Protein AF-A0A0B7FU05-F1 (afdb_monomer_lite)

Secondary structure (DSSP, 8-state):
------SS--SS-------HHHHHHHHH--TTTSPPEEE-SSS-EEE--STTTTSSTHHHHHHHHHHHSTT-EE--EEEE----GGGS-GGGHHHHHHHS-HHHHHHHHHHHHHHHHHHHHHHHHTTTSTTSEEEE---SSGGG--TT-GGGHHHHHHHHHHHHTSHHHHHHHHHHHHHHHH----EEGGGTT---------------GGGTTSSTTT--------------------PPP----

Structure (mmCIF, N/CA/C/O backbone):
data_AF-A0A0B7FU05-F1
#
_entry.id   AF-A0A0B7FU05-F1
#
loop_
_atom_site.group_PDB
_atom_site.id
_atom_site.type_symbol
_atom_site.label_atom_id
_atom_site.label_alt_id
_atom_site.label_comp_id
_atom_site.label_asym_id
_atom_site.label_entity_id
_atom_site.label_seq_id
_atom_site.pdbx_PDB_ins_code
_atom_site.Cartn_x
_atom_site.Cartn_y
_atom_site.Cartn_z
_atom_site.occupancy
_atom_site.B_iso_or_equiv
_atom_site.auth_seq_id
_atom_site.auth_comp_id
_atom_site.auth_asym_id
_atom_site.auth_atom_id
_atom_site.pdbx_PDB_model_num
ATOM 1 N N . MET A 1 1 ? -7.354 -2.259 -18.008 1.00 71.00 1 MET A N 1
ATOM 2 C CA . MET A 1 1 ? -8.318 -2.538 -16.917 1.00 71.00 1 MET A CA 1
ATOM 3 C C . MET A 1 1 ? -7.548 -3.200 -15.784 1.00 71.00 1 MET A C 1
ATOM 5 O O . MET A 1 1 ? -6.809 -4.125 -16.097 1.00 71.00 1 MET A O 1
ATOM 9 N N . PRO A 1 2 ? -7.648 -2.733 -14.526 1.00 84.12 2 PRO A N 1
ATOM 10 C CA . PRO A 1 2 ? -6.924 -3.345 -13.411 1.00 84.12 2 PRO A CA 1
ATOM 11 C C . PRO A 1 2 ? -7.474 -4.744 -13.094 1.00 84.12 2 PRO A C 1
ATOM 13 O O . PRO A 1 2 ? -8.690 -4.937 -13.063 1.00 84.12 2 PRO A O 1
ATOM 16 N N . ILE A 1 3 ? -6.576 -5.699 -12.844 1.00 87.25 3 ILE A N 1
ATOM 17 C CA . ILE A 1 3 ? -6.888 -7.069 -12.414 1.00 87.25 3 ILE A CA 1
ATOM 18 C C . ILE A 1 3 ? -6.318 -7.261 -11.010 1.00 87.25 3 ILE A C 1
ATOM 20 O O . ILE A 1 3 ? -5.152 -6.964 -10.771 1.00 87.25 3 ILE A O 1
ATOM 24 N N . ALA A 1 4 ? -7.144 -7.745 -10.084 1.00 88.06 4 ALA A N 1
ATOM 25 C CA . ALA A 1 4 ? -6.708 -8.086 -8.736 1.00 88.06 4 ALA A CA 1
ATOM 26 C C . ALA A 1 4 ? -6.528 -9.602 -8.629 1.00 88.06 4 ALA A C 1
ATOM 28 O O . ALA A 1 4 ? -7.490 -10.354 -8.792 1.00 88.06 4 ALA A O 1
ATOM 29 N N . PHE A 1 5 ? -5.309 -10.033 -8.328 1.00 90.50 5 PHE A N 1
ATOM 30 C CA . PHE A 1 5 ? -5.012 -11.424 -8.009 1.00 90.50 5 PHE A CA 1
ATOM 31 C C . PHE A 1 5 ? -5.497 -11.736 -6.592 1.00 90.50 5 PHE A C 1
ATOM 33 O O . PHE A 1 5 ? -5.262 -10.961 -5.662 1.00 90.50 5 PHE A O 1
ATOM 40 N N . ARG A 1 6 ? -6.210 -12.852 -6.423 1.00 89.56 6 ARG A N 1
ATOM 41 C CA . ARG A 1 6 ? -6.853 -13.228 -5.158 1.00 89.56 6 ARG A CA 1
ATOM 42 C C . ARG A 1 6 ? -6.506 -14.659 -4.785 1.00 89.56 6 ARG A C 1
ATOM 44 O O . ARG A 1 6 ? -6.404 -15.526 -5.644 1.00 89.56 6 ARG A O 1
ATOM 51 N N . SER A 1 7 ? -6.387 -14.903 -3.485 1.00 89.44 7 SER A N 1
ATOM 52 C CA . SER A 1 7 ? -6.255 -16.245 -2.905 1.00 89.44 7 SER A CA 1
ATOM 53 C C . SER A 1 7 ? -7.600 -16.862 -2.501 1.00 89.44 7 SER A C 1
ATOM 55 O O . SER A 1 7 ? -7.634 -17.952 -1.937 1.00 89.44 7 SER A O 1
ATOM 57 N N . TYR A 1 8 ? -8.708 -16.167 -2.766 1.00 88.06 8 TYR A N 1
ATOM 58 C CA . TYR A 1 8 ? -10.070 -16.581 -2.441 1.00 88.06 8 TYR A CA 1
ATOM 59 C C . TYR A 1 8 ? -10.983 -16.436 -3.669 1.00 88.06 8 TYR A C 1
ATOM 61 O O . TYR A 1 8 ? -10.701 -15.594 -4.528 1.00 88.06 8 TYR A O 1
ATOM 69 N N . PRO A 1 9 ? -12.080 -17.216 -3.755 1.00 82.75 9 PRO A N 1
ATOM 70 C CA . PRO A 1 9 ? -13.046 -17.096 -4.845 1.00 82.75 9 PRO A CA 1
ATOM 71 C C . PRO A 1 9 ? -13.686 -15.708 -4.870 1.00 82.75 9 PRO A C 1
ATOM 73 O O . PRO A 1 9 ? -14.085 -15.192 -3.824 1.00 82.75 9 PRO A O 1
ATOM 76 N N . ALA A 1 10 ? -13.834 -15.119 -6.054 1.00 74.19 10 ALA A N 1
ATOM 77 C CA . ALA A 1 10 ? -14.477 -13.819 -6.204 1.00 74.19 10 ALA A CA 1
ATOM 78 C C . ALA A 1 10 ? -15.470 -13.834 -7.363 1.00 74.19 10 ALA A C 1
ATOM 80 O O . ALA A 1 10 ? -15.171 -14.320 -8.443 1.00 74.19 10 ALA A O 1
ATOM 81 N N . GLY A 1 11 ? -16.637 -13.211 -7.180 1.00 69.69 11 GLY A N 1
ATOM 82 C CA . GLY A 1 11 ? -17.643 -13.068 -8.244 1.00 69.69 11 GLY A CA 1
ATOM 83 C C . GLY A 1 11 ? -17.266 -12.077 -9.357 1.00 69.69 11 GLY A C 1
ATOM 84 O O . GLY A 1 11 ? -18.139 -11.628 -10.093 1.00 69.69 11 GLY A O 1
ATOM 85 N N . ALA A 1 12 ? -15.998 -11.668 -9.439 1.00 72.62 12 ALA A N 1
ATOM 86 C CA . ALA A 1 12 ? -15.469 -10.725 -10.421 1.00 72.62 12 ALA A CA 1
ATOM 87 C C . ALA A 1 12 ? -14.565 -11.455 -11.427 1.00 72.62 12 ALA A C 1
ATOM 89 O O . ALA A 1 12 ? -14.381 -12.664 -11.345 1.00 72.62 12 ALA A O 1
ATOM 90 N N . LEU A 1 13 ? -13.971 -10.721 -12.373 1.00 76.81 13 LEU A N 1
ATOM 91 C CA . LEU A 1 13 ? -12.950 -11.278 -13.259 1.00 76.81 13 LEU A CA 1
ATOM 92 C C . LEU A 1 13 ? -11.761 -11.787 -12.418 1.00 76.81 13 LEU A C 1
ATOM 94 O O . LEU A 1 13 ? -10.993 -10.979 -11.893 1.00 76.81 13 LEU A O 1
ATOM 98 N N . GLU A 1 14 ? -11.650 -13.111 -12.265 1.00 77.25 14 GLU A N 1
ATOM 99 C CA . GLU A 1 14 ? -10.658 -13.763 -11.391 1.00 77.25 14 GLU A CA 1
ATOM 100 C C . GLU A 1 14 ? -9.216 -13.619 -11.905 1.00 77.25 14 GLU A C 1
ATOM 102 O O . GLU A 1 14 ? -8.274 -13.681 -11.118 1.00 77.25 14 GLU A O 1
ATOM 107 N N . GLY A 1 15 ? -9.036 -13.358 -13.204 1.00 81.69 15 GLY A N 1
ATOM 108 C CA . GLY A 1 15 ? -7.721 -13.364 -13.844 1.00 81.69 15 GLY A CA 1
ATOM 109 C C . GLY A 1 15 ? -7.186 -14.789 -14.058 1.00 81.69 15 GLY A C 1
ATOM 110 O O . GLY A 1 15 ? -7.919 -15.764 -13.879 1.00 81.69 15 GLY A O 1
ATOM 111 N N . PRO A 1 16 ? -5.925 -14.938 -14.494 1.00 88.19 16 PRO A N 1
ATOM 112 C CA . PRO A 1 16 ? -5.325 -16.248 -14.698 1.00 88.19 16 PRO A CA 1
ATOM 113 C C . PRO A 1 16 ? -4.987 -16.921 -13.364 1.00 88.19 16 PRO A C 1
ATOM 115 O O . PRO A 1 16 ? -4.506 -16.280 -12.426 1.00 88.19 16 PRO A O 1
ATOM 118 N N . LYS A 1 17 ? -5.155 -18.247 -13.310 1.00 87.81 17 LYS A N 1
ATOM 119 C CA . LYS A 1 17 ? -4.551 -19.061 -12.249 1.00 87.81 17 LYS A CA 1
ATOM 120 C C . LYS A 1 17 ? -3.042 -19.071 -12.459 1.00 87.81 17 LYS A C 1
ATOM 122 O O . LYS A 1 17 ? -2.582 -19.517 -13.503 1.00 87.81 17 LYS A O 1
ATOM 127 N N . CYS A 1 18 ? -2.302 -18.587 -11.474 1.00 91.06 18 CYS A N 1
ATOM 128 C CA . CYS A 1 18 ? -0.859 -18.416 -11.561 1.00 91.06 18 CYS A CA 1
ATOM 129 C C . CYS A 1 18 ? -0.187 -18.678 -10.213 1.00 91.06 18 CYS A C 1
ATOM 131 O O . CYS A 1 18 ? -0.831 -18.704 -9.159 1.00 91.06 18 CYS A O 1
ATOM 133 N N . ALA A 1 19 ? 1.120 -18.895 -10.253 1.00 94.00 19 ALA A N 1
ATOM 134 C CA . ALA A 1 19 ? 1.963 -18.972 -9.080 1.00 94.00 19 ALA A CA 1
ATOM 135 C C . ALA A 1 19 ? 2.148 -17.585 -8.443 1.00 94.00 19 ALA A C 1
ATOM 137 O O . ALA A 1 19 ? 2.065 -16.541 -9.093 1.00 94.00 19 ALA A O 1
ATOM 138 N N . ILE A 1 20 ? 2.479 -17.575 -7.150 1.00 94.56 20 ILE A N 1
ATOM 139 C CA . ILE A 1 20 ? 2.702 -16.335 -6.390 1.00 94.56 20 ILE A CA 1
ATOM 140 C C . ILE A 1 20 ? 3.781 -15.468 -7.053 1.00 94.56 20 ILE A C 1
ATOM 142 O O . ILE A 1 20 ? 3.611 -14.258 -7.172 1.00 94.56 20 ILE A O 1
ATOM 146 N N . TRP A 1 21 ? 4.872 -16.072 -7.530 1.00 95.56 21 TRP A N 1
ATOM 147 C CA . TRP A 1 21 ? 5.965 -15.329 -8.159 1.00 95.56 21 TRP A CA 1
ATOM 148 C C . TRP A 1 21 ? 5.544 -14.661 -9.480 1.00 95.56 21 TRP A C 1
ATOM 150 O O . TRP A 1 21 ? 5.975 -13.544 -9.747 1.00 95.56 21 TRP A O 1
ATOM 160 N N . GLU A 1 22 ? 4.645 -15.277 -10.256 1.00 94.69 22 GLU A N 1
ATOM 161 C CA . GLU A 1 22 ? 4.109 -14.694 -11.494 1.00 94.69 22 GLU A CA 1
ATOM 162 C C . GLU A 1 22 ? 3.267 -13.450 -11.192 1.00 94.69 22 GLU A C 1
ATOM 164 O O . GLU A 1 22 ? 3.409 -12.423 -11.853 1.00 94.69 22 GLU A O 1
ATOM 169 N N . THR A 1 23 ? 2.447 -13.505 -10.136 1.00 92.31 23 THR A N 1
ATOM 170 C CA . THR A 1 23 ? 1.674 -12.348 -9.652 1.00 92.31 23 THR A CA 1
ATOM 171 C C . THR A 1 23 ? 2.590 -11.196 -9.224 1.00 92.31 23 THR A C 1
ATOM 173 O O . THR A 1 23 ? 2.317 -10.029 -9.526 1.00 92.31 23 THR A O 1
ATOM 176 N N . LEU A 1 24 ? 3.691 -11.505 -8.531 1.00 92.25 24 LEU A N 1
ATOM 177 C CA . LEU A 1 24 ? 4.677 -10.502 -8.121 1.00 92.25 24 LEU A CA 1
ATOM 178 C C . LEU A 1 24 ? 5.341 -9.854 -9.341 1.00 92.25 24 LEU A C 1
ATOM 180 O O . LEU A 1 24 ? 5.390 -8.628 -9.427 1.00 92.25 24 LEU A O 1
ATOM 184 N N . CYS A 1 25 ? 5.793 -10.654 -10.310 1.00 92.88 25 CYS A N 1
ATOM 185 C CA . CYS A 1 25 ? 6.386 -10.144 -11.544 1.00 92.88 25 CYS A CA 1
ATOM 186 C C . CYS A 1 25 ? 5.398 -9.291 -12.352 1.00 92.88 25 CYS A C 1
ATOM 188 O O . CYS A 1 25 ? 5.760 -8.195 -12.774 1.00 92.88 25 CYS A O 1
ATOM 190 N N . ALA A 1 26 ? 4.143 -9.732 -12.493 1.00 92.38 26 ALA A N 1
ATOM 191 C CA . ALA A 1 26 ? 3.078 -8.965 -13.138 1.00 92.38 26 ALA A CA 1
ATOM 192 C C . ALA A 1 26 ? 2.837 -7.606 -12.467 1.00 92.38 26 ALA A C 1
ATOM 194 O O . ALA A 1 26 ? 2.708 -6.593 -13.149 1.00 92.38 26 ALA A O 1
ATOM 195 N N . THR A 1 27 ? 2.843 -7.562 -11.133 1.00 89.69 27 THR A N 1
ATOM 196 C CA . THR A 1 27 ? 2.634 -6.323 -10.366 1.00 89.69 27 THR A CA 1
ATOM 197 C C . THR A 1 27 ? 3.803 -5.341 -10.517 1.00 89.69 27 THR A C 1
ATOM 199 O O . THR A 1 27 ? 3.594 -4.127 -10.528 1.00 89.69 27 THR A O 1
ATOM 202 N N . MET A 1 28 ? 5.031 -5.851 -10.659 1.00 88.25 28 MET A N 1
ATOM 203 C CA . MET A 1 28 ? 6.252 -5.046 -10.789 1.00 88.25 28 MET A CA 1
ATOM 204 C C . MET A 1 28 ? 6.566 -4.608 -12.226 1.00 88.25 28 MET A C 1
ATOM 206 O O . MET A 1 28 ? 7.483 -3.810 -12.405 1.00 88.25 28 MET A O 1
ATOM 210 N N . ALA A 1 29 ? 5.840 -5.095 -13.239 1.00 90.50 29 ALA A N 1
ATOM 211 C CA . ALA A 1 29 ? 6.120 -4.904 -14.669 1.00 90.50 29 ALA A CA 1
ATOM 212 C C . ALA A 1 29 ? 5.844 -3.475 -15.192 1.00 90.50 29 ALA A C 1
ATOM 214 O O . ALA A 1 29 ? 5.156 -3.283 -16.197 1.00 90.50 29 ALA A O 1
ATOM 215 N N . HIS A 1 30 ? 6.340 -2.452 -14.494 1.00 86.69 30 HIS A N 1
ATOM 216 C CA . HIS A 1 30 ? 6.120 -1.056 -14.844 1.00 86.69 30 HIS A CA 1
ATOM 217 C C . HIS A 1 30 ? 6.816 -0.721 -16.176 1.00 86.69 30 HIS A C 1
ATOM 219 O O . HIS A 1 30 ? 8.031 -0.890 -16.250 1.00 86.69 30 HIS A O 1
ATOM 225 N N . PRO A 1 31 ? 6.132 -0.170 -17.199 1.00 85.88 31 PRO A N 1
ATOM 226 C CA . PRO A 1 31 ? 6.656 -0.008 -18.560 1.00 85.88 31 PRO A CA 1
ATOM 227 C C . PRO A 1 31 ? 7.963 0.781 -18.668 1.00 85.88 31 PRO A C 1
ATOM 229 O O . PRO A 1 31 ? 8.766 0.545 -19.565 1.00 85.88 31 PRO A O 1
ATOM 232 N N . ALA A 1 32 ? 8.179 1.734 -17.759 1.00 83.19 32 ALA A N 1
ATOM 233 C CA . ALA A 1 32 ? 9.424 2.501 -17.705 1.00 83.19 32 ALA A CA 1
ATOM 234 C C . ALA A 1 32 ? 10.610 1.728 -17.094 1.00 83.19 32 ALA A C 1
ATOM 236 O O . ALA A 1 32 ? 11.743 2.159 -17.265 1.00 83.19 32 ALA A O 1
ATOM 237 N N . LEU A 1 33 ? 10.359 0.636 -16.363 1.00 82.00 33 LEU A N 1
ATOM 238 C CA . LEU A 1 33 ? 11.355 -0.126 -15.597 1.00 82.00 33 LEU A CA 1
ATOM 239 C C . LEU A 1 33 ? 11.573 -1.536 -16.162 1.00 82.00 33 LEU A C 1
ATOM 241 O O . LEU A 1 33 ? 12.701 -2.015 -16.228 1.00 82.00 33 LEU A O 1
ATOM 245 N N . PHE A 1 34 ? 10.494 -2.200 -16.573 1.00 87.62 34 PHE A N 1
ATOM 246 C CA . PHE A 1 34 ? 10.471 -3.604 -16.958 1.00 87.62 34 PHE A CA 1
ATOM 247 C C . PHE A 1 34 ? 9.553 -3.823 -18.165 1.00 87.62 34 PHE A C 1
ATOM 249 O O . PHE A 1 34 ? 8.652 -3.035 -18.451 1.00 87.62 34 PHE A O 1
ATOM 256 N N . LYS A 1 35 ? 9.781 -4.929 -18.878 1.00 91.50 35 LYS A N 1
ATOM 257 C CA . LYS A 1 35 ? 8.882 -5.391 -19.943 1.00 91.50 35 LYS A CA 1
ATOM 258 C C . LYS A 1 35 ? 7.560 -5.884 -19.333 1.00 91.50 35 LYS A C 1
ATOM 260 O O . LYS A 1 35 ? 7.586 -6.341 -18.188 1.00 91.50 35 LYS A O 1
ATOM 265 N N . PRO A 1 36 ? 6.442 -5.856 -20.084 1.00 93.06 36 PRO A N 1
ATOM 266 C CA . PRO A 1 36 ? 5.214 -6.518 -19.663 1.00 93.06 36 PRO A CA 1
ATOM 267 C C . PRO A 1 36 ? 5.478 -7.975 -19.277 1.00 93.06 36 PRO A C 1
ATOM 269 O O . PRO A 1 36 ? 6.284 -8.651 -19.923 1.00 93.06 36 PRO A O 1
ATOM 272 N N . PHE A 1 37 ? 4.809 -8.445 -18.229 1.00 94.25 37 PHE A N 1
ATOM 273 C CA . PHE A 1 37 ? 4.914 -9.827 -17.784 1.00 94.25 37 PHE A CA 1
ATOM 274 C C . PHE A 1 37 ? 3.746 -10.635 -18.332 1.00 94.25 37 PHE A C 1
ATOM 276 O O . PHE A 1 37 ? 2.586 -10.229 -18.226 1.00 94.25 37 PHE A O 1
ATOM 283 N N . GLU A 1 38 ? 4.054 -11.785 -18.912 1.00 95.06 38 GLU A N 1
ATOM 284 C CA . GLU A 1 38 ? 3.061 -12.658 -19.514 1.00 95.06 38 GLU A CA 1
ATOM 285 C C . GLU A 1 38 ? 2.784 -13.849 -18.600 1.00 95.06 38 GLU A C 1
ATOM 287 O O . GLU A 1 38 ? 3.709 -14.461 -18.074 1.00 95.06 38 GLU A O 1
ATOM 292 N N . ILE A 1 39 ? 1.505 -14.170 -18.428 1.00 93.75 39 ILE A N 1
ATOM 293 C CA . ILE A 1 39 ? 1.058 -15.377 -17.734 1.00 93.75 39 ILE A CA 1
ATOM 294 C C . ILE A 1 39 ? 0.354 -16.253 -18.762 1.00 93.75 39 ILE A C 1
ATOM 296 O O . ILE A 1 39 ? -0.619 -15.829 -19.403 1.00 93.75 39 ILE A O 1
ATOM 300 N N . ASP A 1 40 ? 0.864 -17.469 -18.927 1.00 87.56 40 ASP A N 1
ATOM 301 C CA . ASP A 1 40 ? 0.340 -18.422 -19.894 1.00 87.56 40 ASP A CA 1
ATOM 302 C C . ASP A 1 40 ? -1.027 -18.971 -19.463 1.00 87.56 40 ASP A C 1
ATOM 304 O O . ASP A 1 40 ? -1.320 -19.180 -18.286 1.00 87.56 40 ASP A O 1
ATOM 308 N N . GLY A 1 41 ? -1.893 -19.204 -20.448 1.00 81.50 41 GLY A N 1
ATOM 309 C CA . GLY A 1 41 ? -3.236 -19.737 -20.247 1.00 81.50 41 GLY A CA 1
ATOM 310 C C . GLY A 1 41 ? -4.110 -19.561 -21.491 1.00 81.50 41 GLY A C 1
ATOM 311 O O . GLY A 1 41 ? -3.695 -18.908 -22.448 1.00 81.50 41 GLY A O 1
ATOM 312 N N . PRO A 1 42 ? -5.315 -20.151 -21.524 1.00 80.31 42 PRO A N 1
ATOM 313 C CA . PRO A 1 42 ? -6.340 -19.815 -22.505 1.00 80.31 42 PRO A CA 1
ATOM 314 C C . PRO A 1 42 ? -7.352 -18.811 -21.903 1.00 80.31 42 PRO A C 1
ATOM 316 O O . PRO A 1 42 ? -8.208 -19.228 -21.122 1.00 80.31 42 PRO A O 1
ATOM 319 N N . PRO A 1 43 ? -7.321 -17.503 -22.245 1.00 85.94 43 PRO A N 1
ATOM 320 C CA . PRO A 1 43 ? -6.373 -16.798 -23.117 1.00 85.94 43 PRO A CA 1
ATOM 321 C C . PRO A 1 43 ? -5.051 -16.466 -22.412 1.00 85.94 43 PRO A C 1
ATOM 323 O O . PRO A 1 43 ? -4.973 -16.514 -21.185 1.00 85.94 43 PRO A O 1
ATOM 326 N N . LYS A 1 44 ? -4.023 -16.110 -23.194 1.00 90.06 44 LYS A N 1
ATOM 327 C CA . LYS A 1 44 ? -2.744 -15.621 -22.667 1.00 90.06 44 LYS A CA 1
ATOM 328 C C . LYS A 1 44 ? -2.944 -14.222 -22.094 1.00 90.06 44 LYS A C 1
ATOM 330 O O . LYS A 1 44 ? -3.598 -13.389 -22.724 1.00 90.06 44 LYS A O 1
ATOM 335 N N . TRP A 1 45 ? -2.375 -13.959 -20.923 1.00 92.19 45 TRP A N 1
ATOM 336 C CA . TRP A 1 45 ? -2.503 -12.670 -20.249 1.00 92.19 45 TRP A CA 1
ATOM 337 C C . TRP A 1 45 ? -1.196 -11.896 -20.327 1.00 92.19 45 TRP A C 1
ATOM 339 O O . TRP A 1 45 ? -0.131 -12.456 -20.095 1.00 92.19 45 TRP A O 1
ATOM 349 N N . SER A 1 46 ? -1.286 -10.599 -20.616 1.00 92.81 46 SER A N 1
ATOM 350 C CA . SER A 1 46 ? -0.156 -9.671 -20.577 1.00 92.81 46 SER A CA 1
ATOM 351 C C . SER A 1 46 ? -0.456 -8.578 -19.564 1.00 92.81 46 SER A C 1
ATOM 353 O O . SER A 1 46 ? -1.451 -7.862 -19.696 1.00 92.81 46 SER A O 1
ATOM 355 N N . PHE A 1 47 ? 0.414 -8.439 -18.570 1.00 91.31 47 PHE A N 1
ATOM 356 C CA . PHE A 1 47 ? 0.297 -7.458 -17.502 1.00 91.31 47 PHE A CA 1
ATOM 357 C C . PHE A 1 47 ? 1.376 -6.395 -17.630 1.00 91.31 47 PHE A C 1
ATOM 359 O O . PHE A 1 47 ? 2.546 -6.691 -17.869 1.00 91.31 47 PHE A O 1
ATOM 366 N N . THR A 1 48 ? 0.971 -5.150 -17.428 1.00 87.88 48 THR A N 1
ATOM 367 C CA . THR A 1 48 ? 1.876 -4.087 -17.004 1.00 87.88 48 THR A CA 1
ATOM 368 C C . THR A 1 48 ? 1.648 -3.857 -15.513 1.00 87.88 48 THR A C 1
ATOM 370 O O . THR A 1 48 ? 0.613 -4.271 -14.975 1.00 87.88 48 THR A O 1
ATOM 373 N N . GLY A 1 49 ? 2.634 -3.272 -14.840 1.00 77.75 49 GLY A N 1
ATOM 374 C CA . GLY A 1 49 ? 2.594 -3.029 -13.404 1.00 77.75 49 GLY A CA 1
ATOM 375 C C . GLY A 1 49 ? 1.439 -2.119 -12.975 1.00 77.75 49 GLY A C 1
ATOM 376 O O . GLY A 1 49 ? 0.539 -1.761 -13.737 1.00 77.75 49 GLY A O 1
ATOM 377 N N . ALA A 1 50 ? 1.447 -1.712 -11.708 1.00 65.69 50 ALA A N 1
ATOM 378 C CA . ALA A 1 50 ?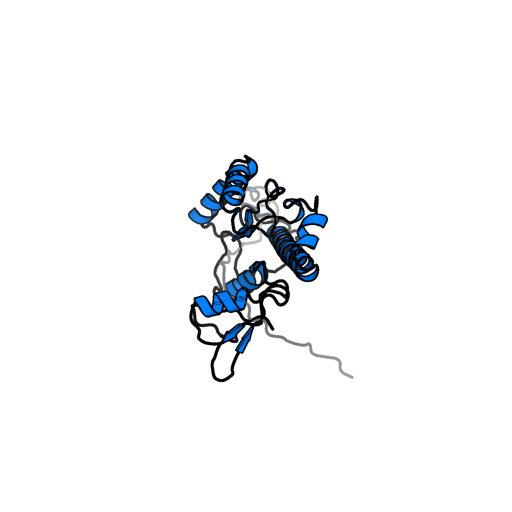 0.423 -0.855 -11.100 1.00 65.69 50 ALA A CA 1
ATOM 379 C C . ALA A 1 50 ? 0.432 0.619 -11.598 1.00 65.69 50 ALA A C 1
ATOM 381 O O . ALA A 1 50 ? 0.146 1.556 -10.847 1.00 65.69 50 ALA A O 1
ATOM 382 N N . ASP A 1 51 ? 0.719 0.826 -12.880 1.00 63.22 51 ASP A N 1
ATOM 383 C CA . ASP A 1 51 ? 1.049 2.078 -13.576 1.00 63.22 51 ASP A CA 1
ATOM 384 C C . ASP A 1 51 ? -0.139 3.049 -13.684 1.00 63.22 51 ASP A C 1
ATOM 386 O O . ASP A 1 51 ? 0.017 4.216 -14.032 1.00 63.22 51 ASP A O 1
ATOM 390 N N . LEU A 1 52 ? -1.344 2.584 -13.345 1.00 62.44 52 LEU A N 1
ATOM 391 C CA . LEU A 1 52 ? -2.596 3.343 -13.376 1.00 62.44 52 LEU A CA 1
ATOM 392 C C . LEU A 1 52 ? -3.062 3.722 -11.963 1.00 62.44 52 LEU A C 1
ATOM 394 O O . LEU A 1 52 ? -4.214 3.505 -11.593 1.00 62.44 52 LEU A O 1
ATOM 398 N N . GLY A 1 53 ? -2.147 4.242 -11.141 1.00 65.44 53 GLY A N 1
ATOM 399 C CA . GLY A 1 53 ? -2.475 4.727 -9.793 1.00 65.44 53 GLY A CA 1
ATOM 400 C C . GLY A 1 53 ? -2.801 3.624 -8.780 1.00 65.44 53 GLY A C 1
ATOM 401 O O . GLY A 1 53 ? -3.380 3.907 -7.736 1.00 65.44 53 GLY A O 1
ATOM 402 N N . CYS A 1 54 ? -2.416 2.376 -9.064 1.00 76.19 54 CYS A N 1
ATOM 403 C CA . CYS A 1 54 ? -2.678 1.225 -8.194 1.00 76.19 54 CYS A CA 1
ATOM 404 C C . CYS A 1 54 ? -1.540 0.948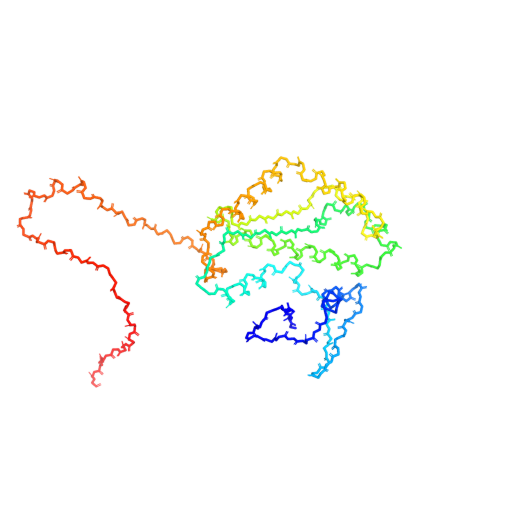 -7.191 1.00 76.19 54 CYS A C 1
ATOM 406 O O . CYS A 1 54 ? -1.645 0.021 -6.395 1.00 76.19 54 CYS A O 1
ATOM 408 N N . ASN A 1 55 ? -0.460 1.742 -7.214 1.00 84.56 55 ASN A N 1
ATOM 409 C CA . ASN A 1 55 ? 0.704 1.569 -6.330 1.00 84.56 55 ASN A CA 1
ATOM 410 C C . ASN A 1 55 ? 0.360 1.718 -4.840 1.00 84.56 55 ASN A C 1
ATOM 412 O O . ASN A 1 55 ? 0.979 1.080 -3.993 1.00 84.56 55 ASN A O 1
ATOM 416 N N . ASN A 1 56 ? -0.669 2.509 -4.523 1.00 90.12 56 ASN A N 1
ATOM 417 C CA . ASN A 1 56 ? -1.358 2.431 -3.244 1.00 90.12 56 ASN A CA 1
ATOM 418 C C . ASN A 1 56 ? -2.704 1.723 -3.452 1.00 90.12 56 ASN A C 1
ATOM 420 O O . ASN A 1 56 ? -3.632 2.319 -4.008 1.00 90.12 56 ASN A O 1
ATOM 424 N N . PRO A 1 57 ? -2.851 0.468 -3.002 1.00 91.25 57 PRO A N 1
ATOM 425 C CA . PRO A 1 57 ? -4.011 -0.339 -3.343 1.00 91.25 57 PRO A CA 1
ATOM 426 C C . PRO A 1 57 ? -5.254 0.016 -2.518 1.00 91.25 57 PRO A C 1
ATOM 428 O O . PRO A 1 57 ? -6.296 -0.598 -2.731 1.00 91.25 57 PRO A O 1
ATOM 431 N N . LEU A 1 58 ? -5.197 0.982 -1.587 1.00 93.25 58 LEU A N 1
ATOM 432 C CA . LEU A 1 58 ? -6.273 1.242 -0.621 1.00 93.25 58 LEU A CA 1
ATOM 433 C C . LEU A 1 58 ? -7.650 1.441 -1.264 1.00 93.25 58 LEU A C 1
ATOM 435 O O . LEU A 1 58 ? -8.626 0.888 -0.766 1.00 93.25 58 LEU A O 1
ATOM 439 N N . ARG A 1 59 ? -7.750 2.163 -2.389 1.00 91.06 59 ARG A N 1
ATOM 440 C CA . ARG A 1 59 ? -9.037 2.351 -3.085 1.00 91.06 59 ARG A CA 1
ATOM 441 C C . ARG A 1 59 ? -9.633 1.010 -3.534 1.00 91.06 59 ARG A C 1
ATOM 443 O O . ARG A 1 59 ? -10.830 0.767 -3.360 1.00 91.06 59 ARG A O 1
ATOM 450 N N . HIS A 1 60 ? -8.795 0.128 -4.075 1.00 89.81 60 HIS A N 1
ATOM 451 C CA . HIS A 1 60 ? -9.195 -1.206 -4.516 1.00 89.81 60 HIS A CA 1
ATOM 452 C C . HIS A 1 60 ? -9.483 -2.128 -3.331 1.00 89.81 60 HIS A C 1
ATOM 454 O O . HIS A 1 60 ? -10.515 -2.788 -3.329 1.00 89.81 60 HIS A O 1
ATOM 460 N N . VAL A 1 61 ? -8.637 -2.110 -2.298 1.00 92.50 61 VAL A N 1
ATOM 461 C CA . VAL A 1 61 ? -8.806 -2.910 -1.076 1.00 92.50 61 VAL A CA 1
ATOM 462 C C . VAL A 1 61 ? -10.106 -2.553 -0.364 1.00 92.50 61 VAL A C 1
ATOM 464 O O . VAL A 1 61 ? -10.882 -3.441 -0.044 1.00 92.50 61 VAL A O 1
ATOM 467 N N . LEU A 1 62 ? -10.397 -1.268 -0.162 1.00 93.00 62 LEU A N 1
ATOM 468 C CA . LEU A 1 62 ? -11.623 -0.820 0.503 1.00 93.00 62 LEU A CA 1
ATOM 469 C C . LEU A 1 62 ? -12.881 -1.164 -0.306 1.00 93.00 62 LEU A C 1
ATOM 471 O O . LEU A 1 62 ? -13.890 -1.588 0.260 1.00 93.00 62 LEU A O 1
ATOM 475 N N . THR A 1 63 ? -12.806 -1.043 -1.634 1.00 90.50 63 THR A N 1
ATOM 476 C CA . THR A 1 63 ? -13.881 -1.482 -2.536 1.00 90.50 63 THR A CA 1
ATOM 477 C C . THR A 1 63 ? -14.100 -2.993 -2.445 1.00 90.50 63 THR A C 1
ATOM 479 O O . THR A 1 63 ? -15.240 -3.453 -2.431 1.00 90.50 63 THR A O 1
ATOM 482 N N . GLU A 1 64 ? -13.021 -3.768 -2.377 1.00 90.62 64 GLU A N 1
ATOM 483 C CA . GLU A 1 64 ? -13.066 -5.224 -2.275 1.00 90.62 64 GLU A CA 1
ATOM 484 C C . GLU A 1 64 ? -13.611 -5.674 -0.915 1.00 90.62 64 GLU A C 1
ATOM 486 O O . GLU A 1 64 ? -14.508 -6.510 -0.865 1.00 90.62 64 GLU A O 1
ATOM 491 N N . VAL A 1 65 ? -13.163 -5.059 0.183 1.00 91.94 65 VAL A N 1
ATOM 492 C CA . VAL A 1 65 ? -13.653 -5.333 1.544 1.00 91.94 65 VAL A CA 1
ATOM 493 C C . VAL A 1 65 ? -15.163 -5.139 1.627 1.00 91.94 65 VAL A C 1
ATOM 495 O O . VAL A 1 65 ? -15.857 -5.988 2.181 1.00 91.94 65 VAL A O 1
ATOM 498 N N . LYS A 1 66 ? -15.693 -4.071 1.019 1.00 90.62 66 LYS A N 1
ATOM 499 C CA . LYS A 1 66 ? -17.139 -3.832 0.946 1.00 90.62 66 LYS A CA 1
ATOM 500 C C . LYS A 1 66 ? -17.892 -4.947 0.213 1.00 90.62 66 LYS A C 1
ATOM 502 O O . LYS A 1 66 ? -19.007 -5.278 0.604 1.00 90.62 66 LYS A O 1
ATOM 507 N N . LYS A 1 67 ? -17.297 -5.525 -0.835 1.00 88.56 67 LYS A N 1
ATOM 508 C CA . LYS A 1 67 ? -17.903 -6.612 -1.620 1.00 88.56 67 LYS A CA 1
ATOM 509 C C . LYS A 1 67 ? -17.832 -7.960 -0.906 1.00 88.56 67 LYS A C 1
ATOM 511 O O . LYS A 1 67 ? -18.816 -8.688 -0.899 1.00 88.56 67 LYS A O 1
ATOM 516 N N . VAL A 1 68 ? -16.676 -8.294 -0.336 1.00 90.50 68 VAL A N 1
ATOM 517 C CA . VAL A 1 68 ? -16.402 -9.613 0.258 1.00 90.50 68 VAL A CA 1
ATOM 518 C C . VAL A 1 68 ? -17.001 -9.734 1.660 1.00 90.50 68 VAL A C 1
ATOM 520 O O . VAL A 1 68 ? -17.478 -10.799 2.043 1.00 90.50 68 VAL A O 1
ATOM 523 N N . TYR A 1 69 ? -17.014 -8.643 2.428 1.00 90.06 69 TYR A N 1
ATOM 524 C CA . TYR A 1 69 ? -17.408 -8.634 3.834 1.00 90.06 69 TYR A CA 1
ATOM 525 C C . TYR A 1 69 ? -18.632 -7.741 4.078 1.00 90.06 69 TYR A C 1
ATOM 527 O O . TYR A 1 69 ? -18.579 -6.798 4.870 1.00 90.06 69 TYR A O 1
ATOM 535 N N . SER A 1 70 ? -19.756 -8.034 3.420 1.00 86.56 70 SER A N 1
ATOM 536 C CA . SER A 1 70 ? -21.045 -7.384 3.713 1.00 86.56 70 SER A CA 1
ATOM 537 C C . SER A 1 70 ? -21.471 -7.614 5.171 1.00 86.56 70 SER A C 1
ATOM 539 O O . SER A 1 70 ? -21.251 -8.706 5.702 1.00 86.56 70 SER A O 1
ATOM 541 N N . ASN A 1 71 ? -22.102 -6.624 5.814 1.00 89.56 71 ASN A N 1
ATOM 542 C CA . ASN A 1 71 ? -22.532 -6.670 7.223 1.00 89.56 71 ASN A CA 1
ATOM 543 C C . ASN A 1 71 ? -21.385 -6.833 8.243 1.00 89.56 71 ASN A C 1
ATOM 545 O O . ASN A 1 71 ? -21.587 -7.297 9.368 1.00 89.56 71 ASN A O 1
ATOM 549 N N . ARG A 1 72 ? -20.151 -6.495 7.858 1.00 94.44 72 ARG A N 1
ATOM 550 C CA . ARG A 1 72 ? -18.993 -6.446 8.763 1.00 94.44 72 ARG A CA 1
ATOM 551 C C . ARG A 1 72 ? -18.607 -4.998 9.027 1.00 94.44 72 ARG A C 1
ATOM 553 O O . ARG A 1 72 ? -19.211 -4.067 8.503 1.00 94.44 72 ARG A O 1
ATOM 560 N N . HIS A 1 73 ? -17.596 -4.814 9.864 1.00 94.50 73 HIS A N 1
ATOM 561 C CA . HIS A 1 73 ? -17.080 -3.501 10.216 1.00 94.50 73 HIS A CA 1
ATOM 562 C C . HIS A 1 73 ? -15.565 -3.496 10.052 1.00 94.50 73 HIS A C 1
ATOM 564 O O . HIS A 1 73 ? -14.907 -4.511 10.276 1.00 94.50 73 HIS A O 1
ATOM 570 N N . VAL A 1 74 ? -15.020 -2.349 9.665 1.00 95.19 74 VAL A N 1
ATOM 571 C CA . VAL A 1 74 ? -13.587 -2.078 9.678 1.00 95.19 74 VAL A CA 1
ATOM 572 C C . VAL A 1 74 ? -13.259 -1.398 10.997 1.00 95.19 74 VAL A C 1
ATOM 574 O O . VAL A 1 74 ? -13.787 -0.325 11.295 1.00 95.19 74 VAL A O 1
ATOM 577 N N . ALA A 1 75 ? -12.402 -2.045 11.783 1.00 95.62 75 ALA A N 1
ATOM 578 C CA . ALA A 1 75 ? -11.913 -1.511 13.050 1.00 95.62 75 ALA A CA 1
ATOM 579 C C . ALA A 1 75 ? -10.779 -0.502 12.848 1.00 95.62 75 ALA A C 1
ATOM 581 O O . ALA A 1 75 ? -10.727 0.535 13.508 1.00 95.62 75 ALA A O 1
ATOM 582 N N . THR A 1 76 ? -9.865 -0.798 11.923 1.00 96.50 76 THR A N 1
ATOM 583 C CA . THR A 1 76 ? -8.745 0.075 11.579 1.00 96.50 76 THR A CA 1
ATOM 584 C C . THR A 1 76 ? -8.151 -0.302 10.222 1.00 96.50 76 THR A C 1
ATOM 586 O O . THR A 1 76 ? -8.328 -1.422 9.738 1.00 96.50 76 THR A O 1
ATOM 589 N N . VAL A 1 77 ? -7.454 0.645 9.606 1.00 96.81 77 VAL A N 1
ATOM 590 C CA . VAL A 1 77 ? -6.740 0.540 8.339 1.00 96.81 77 VAL A CA 1
ATOM 591 C C . VAL A 1 77 ? -5.320 1.035 8.585 1.00 96.81 77 VAL A C 1
ATOM 593 O O . VAL A 1 77 ? -5.098 2.224 8.802 1.00 96.81 77 VAL A O 1
ATOM 596 N N . LEU A 1 78 ? -4.354 0.123 8.523 1.00 96.62 78 LEU A N 1
ATOM 597 C CA . LEU A 1 78 ? -2.934 0.453 8.562 1.00 96.62 78 LEU A CA 1
ATOM 598 C C . LEU A 1 78 ? -2.376 0.431 7.139 1.00 96.62 78 LEU A C 1
ATOM 600 O O . LEU A 1 78 ? -2.457 -0.579 6.444 1.00 96.62 78 LEU A O 1
ATOM 604 N N . SER A 1 79 ? -1.804 1.549 6.709 1.00 95.56 79 SER A N 1
ATOM 605 C CA . SER A 1 79 ? -1.163 1.692 5.409 1.00 95.56 79 SER A CA 1
ATOM 606 C C . SER A 1 79 ? 0.327 1.958 5.587 1.00 95.56 79 SER A C 1
ATOM 608 O O . SER A 1 79 ? 0.711 2.893 6.288 1.00 95.56 79 SER A O 1
ATOM 610 N N . LEU A 1 80 ? 1.162 1.159 4.923 1.00 93.25 80 LEU A N 1
ATOM 611 C CA . LEU A 1 80 ? 2.620 1.283 4.959 1.00 93.25 80 LEU A CA 1
ATOM 612 C C . LEU A 1 80 ? 3.132 1.866 3.643 1.00 93.25 80 LEU A C 1
ATOM 614 O O . LEU A 1 80 ? 2.697 1.473 2.558 1.00 93.25 80 LEU A O 1
ATOM 618 N N . GLY A 1 81 ? 3.991 2.873 3.733 1.00 89.00 81 GLY A N 1
ATOM 619 C CA . GLY A 1 81 ? 4.588 3.560 2.598 1.00 89.00 81 GLY A CA 1
ATOM 620 C C . GLY A 1 81 ? 6.049 3.201 2.403 1.00 89.00 81 GLY A C 1
ATOM 621 O O . GLY A 1 81 ? 6.731 2.778 3.331 1.00 89.00 81 GLY A O 1
ATOM 622 N N . THR A 1 82 ? 6.530 3.393 1.180 1.00 82.06 82 THR A N 1
ATOM 623 C CA . THR A 1 82 ? 7.918 3.120 0.781 1.00 82.06 82 THR A CA 1
ATOM 624 C C . THR A 1 82 ? 8.796 4.374 0.819 1.00 82.06 82 THR A C 1
ATOM 626 O O . THR A 1 82 ? 9.819 4.430 0.144 1.00 82.06 82 THR A O 1
ATOM 629 N N . GLY A 1 83 ? 8.389 5.393 1.577 1.00 77.06 83 GLY A N 1
ATOM 630 C CA . GLY A 1 83 ? 9.056 6.686 1.660 1.00 77.06 83 GLY A CA 1
ATOM 631 C C . GLY A 1 83 ? 8.458 7.742 0.728 1.00 77.06 83 GLY A C 1
ATOM 632 O O . GLY A 1 83 ? 7.742 7.431 -0.229 1.00 77.06 83 GLY A O 1
ATOM 633 N N . HIS A 1 84 ? 8.735 9.011 1.022 1.00 67.75 84 HIS A N 1
ATOM 634 C CA . HIS A 1 84 ? 8.278 10.149 0.231 1.00 67.75 84 HIS A CA 1
ATOM 635 C C . HIS A 1 84 ? 9.387 10.670 -0.705 1.00 67.75 84 HIS A C 1
ATOM 637 O O . HIS A 1 84 ? 10.572 10.647 -0.383 1.00 67.75 84 HIS A O 1
ATOM 643 N N . ILE A 1 85 ? 9.018 11.146 -1.901 1.00 57.09 85 ILE A N 1
ATOM 644 C CA . ILE A 1 85 ? 10.004 11.574 -2.914 1.00 57.09 85 ILE A CA 1
ATOM 645 C C . ILE A 1 85 ? 10.765 12.817 -2.468 1.00 57.09 85 ILE A C 1
ATOM 647 O O . ILE A 1 85 ? 11.945 12.903 -2.752 1.00 57.09 85 ILE A O 1
ATOM 651 N N . ASN A 1 86 ? 10.140 13.766 -1.762 1.00 51.84 86 ASN A N 1
ATOM 652 C CA . ASN A 1 86 ? 10.856 14.961 -1.278 1.00 51.84 86 ASN A CA 1
ATOM 653 C C . ASN A 1 86 ? 11.867 14.630 -0.172 1.00 51.84 86 ASN A C 1
ATOM 655 O O . ASN A 1 86 ? 12.746 15.432 0.141 1.00 51.84 86 ASN A O 1
ATOM 659 N N . THR A 1 87 ? 11.736 13.439 0.405 1.00 46.75 87 THR A N 1
ATOM 660 C CA . THR A 1 87 ? 12.672 12.864 1.353 1.00 46.75 87 THR A CA 1
ATOM 661 C C . THR A 1 87 ? 13.868 12.252 0.677 1.00 46.75 87 THR A C 1
ATOM 663 O O . THR A 1 87 ? 14.887 12.174 1.325 1.00 46.75 87 THR A O 1
ATOM 666 N N . ILE A 1 88 ? 13.766 11.827 -0.580 1.00 46.16 88 ILE A N 1
ATOM 667 C CA . ILE A 1 88 ? 14.906 11.474 -1.421 1.00 46.16 88 ILE A CA 1
ATOM 668 C C . ILE A 1 88 ? 15.322 12.791 -2.042 1.00 46.16 88 ILE A C 1
ATOM 670 O O . ILE A 1 88 ? 14.607 13.337 -2.879 1.00 46.16 88 ILE A O 1
ATOM 674 N N . GLN A 1 89 ? 16.415 13.391 -1.588 1.00 40.22 89 GLN A N 1
ATOM 675 C CA . GLN A 1 89 ? 16.736 14.716 -2.063 1.00 40.22 89 GLN A CA 1
ATOM 676 C C . GLN A 1 89 ? 16.888 14.667 -3.587 1.00 40.22 89 GLN A C 1
ATOM 678 O O . GLN A 1 89 ? 17.844 14.132 -4.140 1.00 40.22 89 GLN A O 1
ATOM 683 N 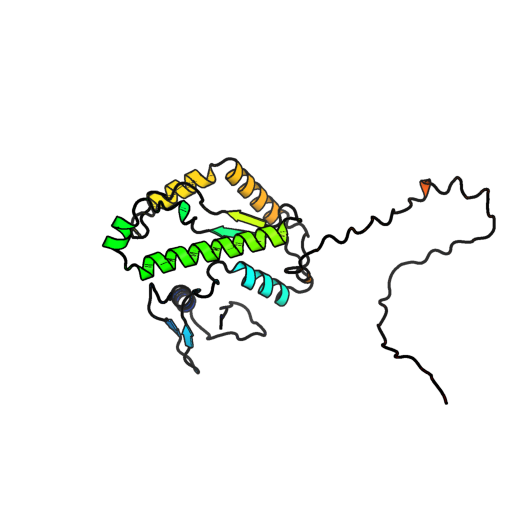N . VAL A 1 90 ? 15.987 15.385 -4.256 1.00 42.09 90 VAL A N 1
ATOM 684 C CA . VAL A 1 90 ? 16.125 15.931 -5.612 1.00 42.09 90 VAL A CA 1
ATOM 685 C C . VAL A 1 90 ? 17.333 16.895 -5.685 1.00 42.09 90 VAL A C 1
ATOM 687 O O . VAL A 1 90 ? 17.477 17.670 -6.621 1.00 42.09 90 VAL A O 1
ATOM 690 N N . VAL A 1 91 ? 18.253 16.855 -4.715 1.00 38.59 91 VAL A N 1
ATOM 691 C CA . VAL A 1 91 ? 19.480 17.656 -4.661 1.00 38.59 91 VAL A CA 1
ATOM 692 C C . VAL A 1 91 ? 20.533 17.119 -5.616 1.00 38.59 91 VAL A C 1
ATOM 694 O O . VAL A 1 91 ? 21.567 17.744 -5.792 1.00 38.59 91 VAL A O 1
ATOM 697 N N . ASN A 1 92 ? 20.245 16.055 -6.365 1.00 47.03 92 ASN A N 1
ATOM 698 C CA . ASN A 1 92 ? 20.997 15.807 -7.584 1.00 47.03 92 ASN A CA 1
ATOM 699 C C . ASN A 1 92 ? 20.221 14.917 -8.555 1.00 47.03 92 ASN A C 1
ATOM 701 O O . ASN A 1 92 ? 20.584 13.788 -8.884 1.00 47.03 92 ASN A O 1
ATOM 705 N N . THR A 1 93 ? 19.184 15.507 -9.147 1.00 50.25 93 THR A N 1
ATOM 706 C CA . THR A 1 93 ? 18.693 15.026 -10.447 1.00 50.25 93 THR A CA 1
ATOM 707 C C . THR A 1 93 ? 19.847 14.858 -11.454 1.00 50.25 93 THR A C 1
ATOM 709 O O . THR A 1 93 ? 19.745 14.024 -12.340 1.00 50.25 93 THR A O 1
ATOM 712 N N . TYR A 1 94 ? 20.954 15.592 -11.275 1.00 52.31 94 TYR A N 1
ATOM 713 C CA . TYR A 1 94 ? 22.178 15.494 -12.066 1.00 52.31 94 TYR A CA 1
ATOM 714 C C . TYR A 1 94 ? 22.850 14.108 -12.024 1.00 52.31 94 TYR A C 1
ATOM 716 O O . TYR A 1 94 ? 23.171 13.588 -13.088 1.00 52.31 94 TYR A O 1
ATOM 724 N N . TRP A 1 95 ? 23.023 13.472 -10.850 1.00 52.19 95 TRP A N 1
ATOM 725 C CA . TRP A 1 95 ? 23.606 12.116 -10.802 1.00 52.19 95 TRP A CA 1
ATOM 726 C C . TRP A 1 95 ? 22.606 11.031 -11.198 1.00 52.19 95 TRP A C 1
ATOM 728 O O . TRP A 1 95 ? 22.984 10.137 -11.948 1.00 52.19 95 TRP A O 1
ATOM 738 N N . LEU A 1 96 ? 21.325 11.158 -10.819 1.00 56.91 96 LEU A N 1
ATOM 739 C CA . LEU A 1 96 ? 20.263 10.252 -11.292 1.00 56.91 96 LEU A CA 1
ATOM 740 C C . LEU A 1 96 ? 20.208 10.213 -12.821 1.00 56.91 96 LEU A C 1
ATOM 742 O O . LEU A 1 96 ? 20.144 9.146 -13.415 1.00 56.91 96 LEU A O 1
ATOM 746 N N . GLN A 1 97 ? 20.253 11.379 -13.472 1.00 57.88 97 GLN A N 1
ATOM 747 C CA . GLN A 1 97 ? 20.237 11.490 -14.936 1.00 57.88 97 GL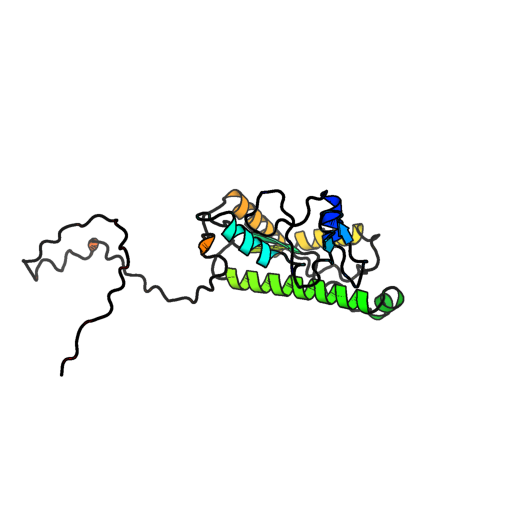N A CA 1
ATOM 748 C C . GLN A 1 97 ? 21.489 10.905 -15.601 1.00 57.88 97 GLN A C 1
ATOM 750 O O . GLN A 1 97 ? 21.457 10.620 -16.796 1.00 57.88 97 GLN A O 1
ATOM 755 N N . GLN A 1 98 ? 22.583 10.739 -14.852 1.00 62.78 98 GLN A N 1
ATOM 756 C CA . GLN A 1 98 ? 23.830 10.166 -15.349 1.00 62.78 98 GLN A CA 1
ATOM 757 C C . GLN A 1 98 ? 23.778 8.632 -15.430 1.00 62.78 98 GLN A C 1
ATOM 759 O O . GLN A 1 98 ? 24.447 8.056 -16.286 1.00 62.78 98 GLN A O 1
ATOM 764 N N . PHE A 1 99 ? 22.978 7.980 -14.576 1.00 64.69 99 PHE A N 1
ATOM 765 C CA . PHE A 1 99 ? 22.911 6.515 -14.471 1.00 64.69 99 PHE A CA 1
ATOM 766 C C . PHE A 1 99 ? 21.542 5.919 -14.823 1.00 64.69 99 PHE A C 1
ATOM 768 O O . PHE A 1 99 ? 21.473 4.757 -15.224 1.00 64.69 99 PHE A O 1
ATOM 775 N N . LEU A 1 100 ? 20.459 6.695 -14.725 1.00 70.81 100 LEU A N 1
ATOM 776 C CA . LEU A 1 100 ? 19.098 6.261 -15.028 1.00 70.81 100 LEU A CA 1
ATOM 777 C C . LEU A 1 100 ? 18.476 7.093 -16.160 1.00 70.81 100 LEU A C 1
ATOM 779 O O . LEU A 1 100 ? 18.569 8.324 -16.168 1.00 70.81 100 LEU A O 1
ATOM 783 N N . PRO A 1 101 ? 17.757 6.450 -17.101 1.00 80.56 101 PRO A N 1
ATOM 784 C CA . PRO A 1 101 ? 16.978 7.163 -18.104 1.00 80.56 101 PRO A CA 1
ATOM 785 C C . PRO A 1 101 ? 15.972 8.127 -17.464 1.00 80.56 101 PRO A C 1
ATOM 787 O O . PRO A 1 101 ? 15.300 7.792 -16.488 1.00 80.56 101 PRO A O 1
ATOM 790 N N . ALA A 1 102 ? 15.768 9.299 -18.070 1.00 78.31 102 ALA A N 1
ATOM 791 C CA . ALA A 1 102 ? 14.805 10.289 -17.576 1.00 78.31 102 ALA A CA 1
ATOM 792 C C . ALA A 1 102 ? 13.383 9.715 -17.382 1.00 78.31 102 ALA A C 1
ATOM 794 O O . ALA A 1 102 ? 12.685 10.092 -16.441 1.00 78.31 102 ALA A O 1
ATOM 795 N N . ALA A 1 103 ? 12.977 8.764 -18.232 1.00 78.75 103 ALA A N 1
ATOM 796 C CA . ALA A 1 103 ? 11.694 8.068 -18.130 1.00 78.75 103 ALA A CA 1
ATOM 797 C C . ALA A 1 103 ? 11.555 7.237 -16.839 1.00 78.75 103 ALA A C 1
ATOM 799 O O . ALA A 1 103 ? 10.480 7.212 -16.245 1.00 78.75 103 ALA A O 1
ATOM 800 N N . VAL A 1 104 ? 12.641 6.611 -16.375 1.00 77.62 104 VAL A N 1
ATOM 801 C CA . VAL A 1 104 ? 12.691 5.839 -15.121 1.00 77.62 104 VAL A CA 1
ATOM 802 C C . VAL A 1 104 ? 12.486 6.765 -13.925 1.00 77.62 104 VAL A C 1
ATOM 804 O O . VAL A 1 104 ? 11.626 6.522 -13.081 1.00 77.62 104 VAL A O 1
ATOM 807 N N . ILE A 1 105 ? 13.215 7.883 -13.899 1.00 75.12 105 ILE A N 1
ATOM 808 C CA . ILE A 1 105 ? 13.119 8.887 -12.831 1.00 75.12 105 ILE A CA 1
ATOM 809 C C . ILE A 1 105 ? 11.705 9.484 -12.786 1.00 75.12 105 ILE A C 1
ATOM 811 O O . ILE A 1 105 ? 11.110 9.616 -11.715 1.00 75.12 105 ILE A O 1
ATOM 815 N N . ALA A 1 106 ? 11.145 9.833 -13.948 1.00 79.12 106 ALA A N 1
ATOM 816 C CA . ALA A 1 106 ? 9.789 10.362 -14.053 1.00 79.12 106 ALA A CA 1
ATOM 817 C C . ALA A 1 106 ? 8.739 9.349 -13.572 1.00 79.12 106 ALA A C 1
ATOM 819 O O . ALA A 1 106 ? 7.825 9.723 -12.835 1.00 79.12 106 ALA A O 1
ATOM 820 N N . ALA A 1 107 ? 8.895 8.072 -13.927 1.00 80.25 107 ALA A N 1
ATOM 821 C CA . ALA A 1 107 ? 8.029 6.998 -13.459 1.00 80.25 107 ALA A CA 1
ATOM 822 C C . ALA A 1 107 ? 8.071 6.849 -11.936 1.00 80.25 107 ALA A C 1
ATOM 824 O O . ALA A 1 107 ? 7.026 6.874 -11.295 1.00 80.25 107 ALA A O 1
ATOM 825 N N . MET A 1 108 ? 9.262 6.785 -11.337 1.00 78.94 108 MET A N 1
ATOM 826 C CA . MET A 1 108 ? 9.423 6.688 -9.881 1.00 78.94 108 MET A CA 1
ATOM 827 C C . MET A 1 108 ? 8.770 7.871 -9.154 1.00 78.94 108 MET A C 1
ATOM 829 O O . MET A 1 108 ? 8.050 7.682 -8.171 1.00 78.94 108 MET A O 1
ATOM 833 N N . ARG A 1 109 ? 8.942 9.092 -9.683 1.00 76.81 109 ARG A N 1
ATOM 834 C CA . ARG A 1 109 ? 8.270 10.289 -9.156 1.00 76.81 109 ARG A CA 1
ATOM 835 C C . ARG A 1 109 ? 6.748 10.201 -9.275 1.00 76.81 109 ARG A C 1
ATOM 837 O O . ARG A 1 109 ? 6.033 10.544 -8.339 1.00 76.81 109 ARG A O 1
ATOM 844 N N . SER A 1 110 ? 6.242 9.737 -10.413 1.00 80.00 110 SER A N 1
ATOM 845 C CA . SER A 1 110 ? 4.803 9.577 -10.622 1.00 80.00 110 SER A CA 1
ATOM 846 C C . SER A 1 110 ? 4.208 8.529 -9.679 1.00 80.00 110 SER A C 1
ATOM 848 O O . SER A 1 110 ? 3.185 8.784 -9.047 1.00 80.00 110 SER A O 1
ATOM 850 N N . ILE A 1 111 ? 4.877 7.384 -9.516 1.00 81.56 111 ILE A N 1
ATOM 851 C CA . ILE A 1 111 ? 4.459 6.296 -8.627 1.00 81.56 111 ILE A CA 1
ATOM 852 C C . ILE A 1 111 ? 4.282 6.801 -7.197 1.00 81.56 111 ILE A C 1
ATOM 854 O O . ILE A 1 111 ? 3.210 6.619 -6.617 1.00 81.56 111 ILE A O 1
ATOM 858 N N . ALA A 1 112 ? 5.297 7.450 -6.622 1.00 80.31 112 ALA A N 1
ATOM 859 C CA . ALA A 1 112 ? 5.195 7.874 -5.231 1.00 80.31 112 ALA A CA 1
ATOM 860 C C . ALA A 1 112 ? 4.260 9.084 -5.040 1.00 80.31 112 ALA A C 1
ATOM 862 O O . ALA A 1 112 ? 3.552 9.127 -4.035 1.00 80.31 112 ALA A O 1
ATOM 863 N N . ALA A 1 113 ? 4.143 9.992 -6.019 1.00 79.25 113 ALA A N 1
ATOM 864 C CA . ALA A 1 113 ? 3.128 11.049 -5.982 1.00 79.25 113 ALA A CA 1
ATOM 865 C C . ALA A 1 113 ? 1.698 10.476 -5.988 1.00 79.25 113 ALA A C 1
ATOM 867 O O . ALA A 1 113 ? 0.870 10.866 -5.166 1.00 79.25 113 ALA A O 1
ATOM 868 N N . ASN A 1 114 ? 1.419 9.504 -6.862 1.00 82.25 114 ASN A N 1
ATOM 869 C CA . ASN A 1 114 ? 0.115 8.840 -6.934 1.00 82.25 114 ASN A CA 1
ATOM 870 C C . ASN A 1 114 ? -0.201 8.074 -5.639 1.00 82.25 114 ASN A C 1
ATOM 872 O O . ASN A 1 114 ? -1.318 8.153 -5.127 1.00 82.25 114 ASN A O 1
ATOM 876 N N . THR A 1 115 ? 0.789 7.370 -5.081 1.00 87.06 115 THR A N 1
ATOM 877 C CA . THR A 1 115 ? 0.654 6.641 -3.811 1.00 87.06 115 THR A CA 1
ATOM 878 C C . THR A 1 115 ? 0.267 7.564 -2.661 1.00 87.06 115 THR A C 1
ATOM 880 O O . THR A 1 115 ? -0.619 7.219 -1.871 1.00 87.06 115 THR A O 1
ATOM 883 N N . GLU A 1 116 ? 0.889 8.741 -2.584 1.00 86.62 116 GLU A N 1
ATOM 884 C CA . GLU A 1 116 ? 0.587 9.717 -1.542 1.00 86.62 116 GLU A CA 1
ATOM 885 C C . GLU A 1 116 ? -0.751 10.427 -1.776 1.00 86.62 116 GLU A C 1
ATOM 887 O O . GLU A 1 116 ? -1.504 10.640 -0.829 1.00 86.62 116 GLU A O 1
ATOM 892 N N . GLY A 1 117 ? -1.112 10.699 -3.034 1.00 88.81 117 GLY A N 1
ATOM 893 C CA . GLY A 1 117 ? -2.430 11.231 -3.385 1.00 88.81 117 GLY A CA 1
ATOM 894 C C . GLY A 1 117 ? -3.571 10.341 -2.882 1.00 88.81 117 GLY A C 1
ATOM 895 O O . GLY A 1 117 ? -4.497 10.828 -2.230 1.00 88.81 117 GLY A O 1
ATOM 896 N N . VAL A 1 118 ? -3.470 9.023 -3.096 1.00 91.56 118 VAL A N 1
ATOM 897 C CA . VAL A 1 118 ? -4.436 8.048 -2.557 1.00 91.56 118 VAL A CA 1
ATOM 898 C C . VAL A 1 118 ? -4.391 8.012 -1.027 1.00 91.56 118 VAL A C 1
ATOM 900 O O . VAL A 1 118 ? -5.439 7.970 -0.387 1.00 91.56 118 VAL A O 1
ATOM 903 N N . ALA A 1 119 ? -3.206 8.060 -0.411 1.00 92.19 119 ALA A N 1
ATOM 904 C CA . ALA A 1 119 ? -3.093 8.063 1.049 1.00 92.19 119 ALA A CA 1
ATOM 905 C C . ALA A 1 119 ? -3.799 9.280 1.674 1.00 92.19 119 ALA A C 1
ATOM 907 O O . ALA A 1 119 ? -4.516 9.128 2.665 1.00 92.19 119 ALA A O 1
ATOM 908 N N . GLN A 1 120 ? -3.646 10.463 1.072 1.00 92.38 120 GLN A N 1
ATOM 909 C CA . GLN A 1 120 ? -4.294 11.695 1.517 1.00 92.38 120 GLN A CA 1
ATOM 910 C C . GLN A 1 120 ? -5.810 11.663 1.297 1.00 92.38 120 GLN A C 1
ATOM 912 O O . GLN A 1 120 ? -6.571 12.132 2.144 1.00 92.38 120 GLN A O 1
ATOM 917 N N . GLU A 1 121 ? -6.269 11.108 0.177 1.00 93.25 121 GLU A N 1
ATOM 918 C CA . GLU A 1 121 ? -7.695 10.905 -0.076 1.00 93.25 121 GLU A CA 1
ATOM 919 C C . GLU A 1 121 ? -8.337 10.033 1.008 1.00 93.25 121 GLU A C 1
ATOM 921 O O . GLU A 1 121 ? -9.348 10.424 1.593 1.00 93.25 121 GLU A O 1
ATOM 926 N N . ILE A 1 122 ? -7.728 8.885 1.314 1.00 94.19 122 ILE A N 1
ATOM 927 C CA . ILE A 1 122 ? -8.241 7.966 2.333 1.00 94.19 122 ILE A CA 1
ATOM 928 C C . ILE A 1 122 ? -8.169 8.591 3.731 1.00 94.19 122 ILE A C 1
ATOM 930 O O . ILE A 1 122 ? -9.115 8.451 4.506 1.00 94.19 122 ILE A O 1
ATOM 934 N N . ALA A 1 123 ? -7.120 9.364 4.031 1.00 94.25 123 ALA A N 1
ATOM 935 C CA . ALA A 1 123 ? -7.042 10.138 5.269 1.00 94.25 123 ALA A CA 1
ATOM 936 C C . ALA A 1 123 ? -8.223 11.113 5.411 1.00 94.25 123 ALA A C 1
ATOM 938 O O . ALA A 1 123 ? -8.855 11.172 6.463 1.00 94.25 123 ALA A O 1
ATOM 939 N N . ARG A 1 124 ? -8.565 11.847 4.342 1.00 94.25 124 ARG A N 1
ATOM 940 C CA . ARG A 1 124 ? -9.725 12.756 4.330 1.00 94.25 124 ARG A CA 1
ATOM 941 C C . ARG A 1 124 ? -11.034 11.998 4.501 1.00 94.25 124 ARG A C 1
ATOM 943 O O . ARG A 1 124 ? -11.857 12.416 5.313 1.00 94.25 124 ARG A O 1
ATOM 950 N N . GLN A 1 125 ? -11.205 10.887 3.784 1.00 92.50 125 GLN A N 1
ATOM 951 C CA . GLN A 1 125 ? -12.395 10.039 3.878 1.00 92.50 125 GLN A CA 1
ATOM 952 C C . GLN A 1 125 ? -12.665 9.589 5.322 1.00 92.50 125 GLN A C 1
ATOM 954 O O . GLN A 1 125 ? -13.816 9.517 5.742 1.00 92.50 125 GLN A O 1
ATOM 959 N N . PHE A 1 126 ? -11.609 9.312 6.082 1.00 93.69 126 PHE A N 1
ATOM 960 C CA . PHE A 1 126 ? -11.689 8.791 7.442 1.00 93.69 126 PHE A CA 1
ATOM 961 C C . PHE A 1 126 ? -11.447 9.827 8.550 1.00 93.69 126 PHE A C 1
ATOM 963 O O . PHE A 1 126 ? -11.445 9.475 9.727 1.00 93.69 126 PHE A O 1
ATOM 970 N N . SER A 1 127 ? -11.301 11.104 8.195 1.00 92.38 127 SER A N 1
ATOM 971 C CA . SER A 1 127 ? -10.930 12.192 9.113 1.00 92.38 127 SER A CA 1
ATOM 972 C C . SER A 1 127 ? -11.875 12.391 10.305 1.00 92.38 127 SER A C 1
ATOM 974 O O . SER A 1 127 ? -11.451 12.879 11.349 1.00 92.38 127 SER A O 1
ATOM 976 N N . SER A 1 128 ? -13.145 12.002 10.175 1.00 91.69 128 SER A N 1
ATOM 977 C CA . SER A 1 128 ? -14.151 12.113 11.237 1.00 91.69 128 SER A CA 1
ATOM 978 C C . SER A 1 128 ? -14.144 10.946 12.227 1.00 91.69 128 SER A C 1
ATOM 980 O O . SER A 1 128 ? -14.803 11.022 13.263 1.00 91.69 128 SER A O 1
ATOM 982 N N . THR A 1 129 ? -13.434 9.856 11.925 1.00 93.25 129 THR A N 1
ATOM 983 C CA . THR A 1 129 ? -13.430 8.643 12.750 1.00 93.25 129 THR A CA 1
ATOM 984 C C . THR A 1 129 ? -12.061 8.461 13.386 1.00 93.25 129 THR A C 1
ATOM 986 O O . THR A 1 129 ? -11.054 8.281 12.710 1.00 93.25 129 THR A O 1
ATOM 989 N N . LYS A 1 130 ? -12.009 8.493 14.716 1.00 93.44 130 LYS A N 1
ATOM 990 C CA . LYS A 1 130 ? -10.748 8.404 15.452 1.00 93.44 130 LYS A CA 1
ATOM 991 C C . LYS A 1 130 ? -10.125 7.002 15.354 1.00 93.44 130 LYS A C 1
ATOM 993 O O . LYS A 1 130 ? -10.822 5.985 15.431 1.00 93.44 130 LYS A O 1
ATOM 998 N N . ASP A 1 131 ? -8.799 6.948 15.232 1.00 94.75 131 ASP A N 1
ATOM 999 C CA . ASP A 1 131 ? -7.992 5.719 15.276 1.00 94.75 131 ASP A CA 1
ATOM 1000 C C . ASP A 1 131 ? -8.409 4.669 14.211 1.00 94.75 131 ASP A C 1
ATOM 1002 O O . ASP A 1 131 ? -8.241 3.461 14.401 1.00 94.75 131 ASP A O 1
ATOM 1006 N N . ILE A 1 132 ? -9.045 5.102 13.114 1.00 95.81 132 ILE A N 1
ATOM 1007 C CA . ILE A 1 132 ? -9.490 4.227 12.013 1.00 95.81 132 ILE A CA 1
ATOM 1008 C C . ILE A 1 132 ? -8.430 4.086 10.923 1.00 95.81 132 ILE A C 1
ATOM 1010 O O . ILE A 1 132 ? -8.433 3.089 10.216 1.00 95.81 132 ILE A O 1
ATOM 1014 N N . TYR A 1 133 ? -7.562 5.081 10.742 1.00 96.75 133 TYR A N 1
ATOM 1015 C CA . TYR A 1 133 ? -6.597 5.114 9.652 1.00 96.75 133 TYR A CA 1
ATOM 1016 C C . TYR A 1 133 ? -5.245 5.577 10.172 1.00 96.75 133 TYR A C 1
ATOM 1018 O O . TYR A 1 133 ? -5.123 6.679 10.703 1.00 96.75 133 TYR A O 1
ATOM 1026 N N . PHE A 1 134 ? -4.242 4.730 9.980 1.00 96.56 134 PHE A N 1
ATOM 1027 C CA . PHE A 1 134 ? -2.854 5.000 10.313 1.00 96.56 134 PHE A CA 1
ATOM 1028 C C . PHE A 1 134 ? -2.017 4.863 9.048 1.00 96.56 134 PHE A C 1
ATOM 1030 O O . PHE A 1 134 ? -2.096 3.856 8.339 1.00 96.56 134 PHE A O 1
ATOM 1037 N N . ARG A 1 135 ? -1.200 5.876 8.762 1.00 94.81 135 ARG A N 1
ATOM 1038 C CA . ARG A 1 135 ? -0.251 5.868 7.650 1.00 94.81 135 ARG A CA 1
ATOM 1039 C C . ARG A 1 135 ? 1.152 5.978 8.220 1.00 94.81 135 ARG A C 1
ATOM 1041 O O . ARG A 1 135 ? 1.494 7.002 8.796 1.00 94.81 135 ARG A O 1
ATOM 1048 N N . LEU A 1 136 ? 1.950 4.933 8.031 1.00 93.50 136 LEU A N 1
ATOM 1049 C CA . LEU A 1 136 ? 3.375 4.952 8.347 1.00 93.50 136 LEU A CA 1
ATOM 1050 C C . LEU A 1 136 ? 4.132 5.095 7.034 1.00 93.50 136 LEU A C 1
ATOM 1052 O O . LEU A 1 136 ? 4.045 4.227 6.165 1.00 93.50 136 LEU A O 1
ATOM 1056 N N . ASN A 1 137 ? 4.823 6.212 6.852 1.00 90.12 137 ASN A N 1
ATOM 1057 C CA . ASN A 1 137 ? 5.561 6.513 5.636 1.00 90.12 137 ASN A CA 1
ATOM 1058 C C . ASN A 1 137 ? 6.768 7.382 5.988 1.00 90.12 137 ASN A C 1
ATOM 1060 O O . ASN A 1 137 ? 6.594 8.432 6.597 1.00 90.12 137 ASN A O 1
ATOM 1064 N N . VAL A 1 138 ? 7.971 6.950 5.606 1.00 84.50 138 VAL A N 1
ATOM 1065 C CA . VAL A 1 138 ? 9.208 7.684 5.909 1.00 84.50 138 VAL A CA 1
ATOM 1066 C C . VAL A 1 138 ? 9.232 8.988 5.107 1.00 84.50 138 VAL A C 1
ATOM 1068 O O . VAL A 1 138 ? 9.387 8.976 3.887 1.00 84.50 138 VAL A O 1
ATOM 1071 N N . ASP A 1 139 ? 9.062 10.113 5.788 1.00 71.44 139 ASP A N 1
ATOM 1072 C CA . ASP A 1 139 ? 8.936 11.454 5.209 1.00 71.44 139 ASP A CA 1
ATOM 1073 C C . ASP A 1 139 ? 10.207 12.308 5.377 1.00 71.44 139 ASP A C 1
ATOM 1075 O O . ASP A 1 139 ? 10.406 13.277 4.638 1.00 71.44 139 ASP A O 1
ATOM 1079 N N . GLN A 1 140 ? 11.117 11.908 6.270 1.00 58.28 140 GLN A N 1
ATOM 1080 C CA . GLN A 1 140 ? 12.455 12.477 6.465 1.00 58.28 140 GLN A CA 1
ATOM 1081 C C . GLN A 1 140 ? 13.518 11.366 6.607 1.00 58.28 140 GLN A C 1
ATOM 1083 O O . GLN A 1 140 ? 13.245 10.303 7.157 1.00 58.28 140 GLN A O 1
ATOM 1088 N N . GLY A 1 141 ? 14.739 11.580 6.109 1.00 49.81 141 GLY A N 1
ATOM 1089 C CA . GLY A 1 141 ? 15.892 10.693 6.321 1.00 49.81 141 GLY A CA 1
ATOM 1090 C C . GLY A 1 141 ? 16.457 10.067 5.045 1.00 49.81 141 GLY A C 1
ATOM 1091 O O . GLY A 1 141 ? 17.662 10.048 4.879 1.00 49.81 141 GLY A O 1
ATOM 1092 N N . LEU A 1 142 ? 15.628 9.634 4.097 1.00 53.28 142 LEU A N 1
ATOM 1093 C CA . LEU A 1 142 ? 16.072 8.969 2.858 1.00 53.28 142 LEU A CA 1
ATOM 1094 C C . LEU A 1 142 ? 16.770 9.898 1.836 1.00 53.28 142 LEU A C 1
ATOM 1096 O O . LEU A 1 142 ? 16.886 9.539 0.667 1.00 53.28 142 LEU A O 1
ATOM 1100 N N . GLN A 1 143 ? 17.246 11.081 2.250 1.00 51.34 143 GLN A N 1
ATOM 1101 C CA . GLN A 1 143 ? 17.750 12.120 1.343 1.00 51.34 143 GLN A CA 1
ATOM 1102 C C . GLN A 1 143 ? 19.013 11.693 0.603 1.00 51.34 143 GLN A C 1
ATOM 1104 O O . GLN A 1 143 ? 19.221 12.117 -0.532 1.00 51.34 143 GLN A O 1
ATOM 1109 N N . SER A 1 144 ? 19.830 10.862 1.243 1.00 46.91 144 SER A N 1
ATOM 1110 C CA . SER A 1 144 ? 21.103 10.356 0.731 1.00 46.91 144 SER A CA 1
ATOM 1111 C C . SER A 1 144 ? 21.003 8.985 0.051 1.00 46.91 144 SER A C 1
ATOM 1113 O O . SER A 1 144 ? 21.969 8.567 -0.597 1.00 46.91 144 SER A O 1
ATOM 1115 N N . VAL A 1 145 ? 19.842 8.318 0.128 1.00 49.06 145 VAL A N 1
ATOM 1116 C CA . VAL A 1 145 ? 19.620 7.022 -0.521 1.00 49.06 145 VAL A CA 1
ATOM 1117 C C . VAL A 1 145 ? 19.328 7.267 -1.998 1.00 49.06 145 VAL A C 1
ATOM 1119 O O . VAL A 1 145 ? 18.232 7.683 -2.377 1.00 49.06 145 VAL A O 1
ATOM 1122 N N . GLY A 1 146 ? 20.331 7.035 -2.842 1.00 51.78 146 GLY A N 1
ATOM 1123 C CA . GLY A 1 146 ? 20.174 7.106 -4.291 1.00 51.78 146 GLY A CA 1
ATOM 1124 C C . GLY A 1 146 ? 19.235 6.001 -4.766 1.00 51.78 146 GLY A C 1
ATOM 1125 O O . GLY A 1 146 ? 19.331 4.859 -4.316 1.00 51.78 146 GLY A O 1
ATOM 1126 N N . VAL A 1 147 ? 18.339 6.322 -5.702 1.00 48.91 147 VAL A N 1
ATOM 1127 C CA . VAL A 1 147 ? 17.363 5.352 -6.229 1.00 48.91 147 VAL A CA 1
ATOM 1128 C C . VAL A 1 147 ? 18.061 4.211 -6.990 1.00 48.91 147 VAL A C 1
ATOM 1130 O O . VAL A 1 147 ? 17.497 3.133 -7.160 1.00 48.91 147 VAL A O 1
ATOM 1133 N N . GLU A 1 148 ? 19.317 4.420 -7.394 1.00 48.28 148 GLU A N 1
ATOM 1134 C CA . GLU A 1 148 ? 20.150 3.430 -8.083 1.00 48.28 148 GLU A CA 1
ATOM 1135 C C . GLU A 1 148 ? 20.865 2.395 -7.193 1.00 48.28 148 GLU A C 1
ATOM 1137 O O . GLU A 1 148 ? 21.453 1.460 -7.739 1.00 48.28 148 GLU A O 1
ATOM 1142 N N . LYS A 1 149 ? 20.822 2.472 -5.855 1.00 53.91 149 LYS A N 1
ATOM 1143 C CA . LYS A 1 149 ? 21.604 1.541 -5.017 1.00 53.91 149 LYS A CA 1
ATOM 1144 C C . LYS A 1 149 ? 20.736 0.539 -4.262 1.00 53.91 149 LYS A C 1
ATOM 1146 O O . LYS A 1 149 ? 20.453 0.698 -3.078 1.00 53.91 149 LYS A O 1
ATOM 1151 N N . TRP A 1 150 ? 20.433 -0.584 -4.915 1.00 55.72 150 TRP A N 1
ATOM 1152 C CA . TRP A 1 150 ? 19.968 -1.812 -4.245 1.00 55.72 150 TRP A CA 1
ATOM 1153 C C . TRP A 1 150 ? 20.927 -2.274 -3.121 1.00 55.72 150 TRP A C 1
ATOM 1155 O O . TRP A 1 150 ? 20.523 -2.996 -2.215 1.00 55.72 150 TRP A O 1
ATOM 1165 N N . GLU A 1 151 ? 22.179 -1.805 -3.142 1.00 56.53 151 GLU A N 1
ATOM 1166 C CA . GLU A 1 151 ? 23.221 -2.034 -2.132 1.00 56.53 151 GLU A CA 1
ATOM 1167 C C . GLU A 1 151 ? 23.036 -1.215 -0.833 1.00 56.53 151 GLU A C 1
ATOM 1169 O O . GLU A 1 151 ? 23.672 -1.508 0.178 1.00 56.53 151 GLU A O 1
ATOM 1174 N N . GLN A 1 152 ? 22.152 -0.208 -0.804 1.00 68.81 152 GLN A N 1
ATOM 1175 C CA . GLN A 1 152 ? 21.961 0.696 0.344 1.00 68.81 152 GLN A CA 1
ATOM 1176 C C . GLN A 1 152 ? 20.895 0.225 1.353 1.00 68.81 152 GLN A C 1
ATOM 1178 O O . GLN A 1 152 ? 20.356 1.024 2.119 1.00 68.81 152 GLN A O 1
ATOM 1183 N N . LEU A 1 153 ? 20.609 -1.080 1.434 1.00 76.31 153 LEU A N 1
ATOM 1184 C CA . LEU A 1 153 ? 19.648 -1.629 2.407 1.00 76.31 153 LEU A CA 1
ATOM 1185 C C . LEU A 1 153 ? 19.965 -1.227 3.857 1.00 76.31 153 LEU A C 1
ATOM 1187 O O . LEU A 1 153 ? 19.054 -0.977 4.646 1.00 76.31 153 LEU A O 1
ATOM 1191 N N . ALA A 1 154 ? 21.251 -1.125 4.205 1.00 79.50 154 ALA A N 1
ATOM 1192 C CA . ALA A 1 154 ? 21.683 -0.679 5.528 1.00 79.50 154 ALA A CA 1
ATOM 1193 C C . ALA A 1 154 ? 21.275 0.776 5.823 1.00 79.50 154 ALA A C 1
ATOM 1195 O O . ALA A 1 154 ? 20.902 1.094 6.954 1.00 79.50 154 ALA A O 1
ATOM 1196 N N . GLU A 1 155 ? 21.315 1.639 4.807 1.00 77.62 155 GLU A N 1
ATOM 1197 C CA . GLU A 1 155 ? 20.944 3.050 4.892 1.00 77.62 155 GLU A CA 1
ATOM 1198 C C . GLU A 1 155 ? 19.423 3.201 4.997 1.00 77.62 155 GLU A C 1
ATOM 1200 O O . GLU A 1 155 ? 18.935 3.848 5.922 1.00 77.62 155 GLU A O 1
ATOM 1205 N N . VAL A 1 156 ? 18.663 2.484 4.157 1.00 79.75 156 VAL A N 1
ATOM 1206 C CA . VAL A 1 156 ? 17.197 2.391 4.275 1.00 79.75 156 VAL A CA 1
ATOM 1207 C C . VAL A 1 156 ? 16.804 1.942 5.683 1.00 79.75 156 VAL A C 1
ATOM 1209 O O . VAL A 1 156 ? 16.015 2.608 6.349 1.00 79.75 156 VAL A O 1
ATOM 1212 N N . ALA A 1 157 ? 17.421 0.873 6.194 1.00 84.75 157 ALA A N 1
ATOM 1213 C CA . ALA A 1 157 ? 17.158 0.377 7.541 1.00 84.75 157 ALA A CA 1
ATOM 1214 C C . ALA A 1 157 ? 17.546 1.381 8.640 1.00 84.75 157 ALA A C 1
ATOM 1216 O O . ALA A 1 157 ? 16.922 1.403 9.702 1.00 84.75 157 ALA A O 1
ATOM 1217 N N . ALA A 1 158 ? 18.596 2.184 8.448 1.00 85.06 158 ALA A N 1
ATOM 1218 C CA . ALA A 1 158 ? 18.978 3.232 9.391 1.00 85.06 158 ALA A CA 1
ATOM 1219 C C . ALA A 1 158 ? 17.942 4.365 9.416 1.00 85.06 158 ALA A C 1
ATOM 1221 O O . ALA A 1 158 ? 17.506 4.761 10.498 1.00 85.06 158 ALA A O 1
ATOM 1222 N N . HIS A 1 159 ? 17.485 4.825 8.250 1.00 83.19 159 HIS A N 1
ATOM 1223 C CA . HIS A 1 159 ? 16.468 5.871 8.150 1.00 83.19 159 HIS A CA 1
ATOM 1224 C C . HIS A 1 159 ? 15.105 5.415 8.655 1.00 83.19 159 HIS A C 1
ATOM 1226 O O . HIS A 1 159 ? 14.478 6.145 9.416 1.00 83.19 159 HIS A O 1
ATOM 1232 N N . THR A 1 160 ? 14.676 4.189 8.345 1.00 88.44 160 THR A N 1
ATOM 1233 C CA . THR A 1 160 ? 13.447 3.628 8.921 1.00 88.44 160 THR A CA 1
ATOM 1234 C C . THR A 1 160 ? 13.543 3.532 10.446 1.00 88.44 160 THR A C 1
ATOM 1236 O O . THR A 1 160 ? 12.600 3.909 11.135 1.00 88.44 160 THR A O 1
ATOM 1239 N N . ARG A 1 161 ? 14.689 3.110 11.004 1.00 90.56 161 ARG A N 1
ATOM 1240 C CA . ARG A 1 161 ? 14.896 3.092 12.466 1.00 90.56 161 ARG A CA 1
ATOM 1241 C C . ARG A 1 161 ? 14.853 4.487 13.085 1.00 90.56 161 ARG A C 1
ATOM 1243 O O . ARG A 1 161 ? 14.335 4.631 14.186 1.00 90.56 161 ARG A O 1
ATOM 1250 N N . ALA A 1 162 ? 15.408 5.494 12.415 1.00 89.06 162 ALA A N 1
ATOM 1251 C CA . ALA A 1 162 ? 15.336 6.876 12.878 1.00 89.06 162 ALA A CA 1
ATOM 1252 C C . ALA A 1 162 ? 13.893 7.404 12.836 1.00 89.06 162 ALA A C 1
ATOM 1254 O O . ALA A 1 162 ? 13.425 7.952 13.829 1.00 89.06 162 ALA A O 1
ATOM 1255 N N . TYR A 1 163 ? 13.175 7.153 11.738 1.00 89.69 163 TYR A N 1
ATOM 1256 C CA . TYR A 1 163 ? 11.761 7.490 11.571 1.00 89.69 163 TYR A CA 1
ATOM 1257 C C . TYR A 1 163 ? 10.890 6.880 12.676 1.00 89.69 163 TYR A C 1
ATOM 1259 O O . TYR A 1 163 ? 10.124 7.587 13.320 1.00 89.69 163 TYR A O 1
ATOM 1267 N N . MET A 1 164 ? 11.070 5.590 12.973 1.00 92.31 164 MET A N 1
ATOM 1268 C CA . MET A 1 164 ? 10.322 4.897 14.030 1.00 92.31 164 MET A CA 1
ATOM 1269 C C . MET A 1 164 ? 10.580 5.447 15.441 1.00 92.31 164 MET A C 1
ATOM 1271 O O . MET A 1 164 ? 9.783 5.191 16.331 1.00 92.31 164 MET A O 1
ATOM 1275 N N . ARG A 1 165 ? 11.680 6.180 15.664 1.00 92.25 165 ARG A N 1
ATOM 1276 C CA . ARG A 1 165 ? 12.009 6.799 16.962 1.00 92.25 165 ARG A CA 1
ATOM 1277 C C . ARG A 1 165 ? 11.437 8.204 17.129 1.00 92.25 165 ARG A C 1
ATOM 1279 O O . ARG A 1 165 ? 11.581 8.782 18.206 1.00 92.25 165 ARG A O 1
ATOM 1286 N N . LEU A 1 166 ? 10.844 8.784 16.086 1.00 91.75 166 LEU A N 1
ATOM 1287 C CA . LEU A 1 166 ? 10.138 10.053 16.214 1.00 91.75 166 LEU A CA 1
ATOM 1288 C C . LEU A 1 166 ? 8.949 9.848 17.154 1.00 91.75 166 LEU A C 1
ATOM 1290 O O . LEU A 1 166 ? 8.171 8.918 16.962 1.00 91.75 166 LEU A O 1
ATOM 1294 N N . ALA A 1 167 ? 8.801 10.715 18.156 1.00 94.06 167 ALA A N 1
ATOM 1295 C CA . ALA A 1 167 ? 7.801 10.537 19.211 1.00 94.06 167 ALA A CA 1
ATOM 1296 C C . ALA A 1 167 ? 6.367 10.400 18.663 1.00 94.06 167 ALA A C 1
ATOM 1298 O O . ALA A 1 167 ? 5.589 9.590 19.155 1.00 94.06 167 ALA A O 1
ATOM 1299 N N . GLU A 1 168 ? 6.032 11.157 17.615 1.00 92.38 168 GLU A N 1
ATOM 1300 C CA . GLU A 1 168 ? 4.728 11.074 16.945 1.00 92.38 168 GLU A CA 1
ATOM 1301 C C . GLU A 1 168 ? 4.514 9.740 16.213 1.00 92.38 168 GLU A C 1
ATOM 1303 O O . GLU A 1 168 ? 3.407 9.205 16.217 1.00 92.38 168 GLU A O 1
ATOM 1308 N N . VAL A 1 169 ? 5.575 9.177 15.626 1.00 94.50 169 VAL A N 1
ATOM 1309 C CA . VAL A 1 169 ? 5.532 7.901 14.902 1.00 94.50 169 VAL A CA 1
ATOM 1310 C C . VAL A 1 169 ? 5.439 6.745 15.887 1.00 94.50 169 VAL A C 1
ATOM 1312 O O . VAL A 1 169 ? 4.604 5.865 15.701 1.00 94.50 169 VAL A O 1
ATOM 1315 N N . ASP A 1 170 ? 6.242 6.768 16.950 1.00 95.38 170 ASP A N 1
ATOM 1316 C CA . ASP A 1 170 ? 6.199 5.791 18.042 1.00 95.38 170 ASP A CA 1
ATOM 1317 C C . ASP A 1 170 ? 4.796 5.725 18.662 1.00 95.38 170 ASP A C 1
ATOM 1319 O O . ASP A 1 170 ? 4.164 4.668 18.707 1.00 95.38 170 ASP A O 1
ATOM 1323 N N . GLN A 1 171 ? 4.222 6.889 18.978 1.00 96.19 171 GLN A N 1
ATOM 1324 C CA . GLN A 1 171 ? 2.854 6.985 19.474 1.00 96.19 171 GLN A CA 1
ATOM 1325 C C . GLN A 1 171 ? 1.816 6.472 18.461 1.00 96.19 171 GLN A C 1
ATOM 1327 O O . GLN A 1 171 ? 0.869 5.781 18.846 1.00 96.19 171 GLN A O 1
ATOM 1332 N N . ALA A 1 172 ? 1.960 6.805 17.175 1.00 95.12 172 ALA A N 1
ATOM 1333 C CA . ALA A 1 172 ? 1.051 6.329 16.135 1.00 95.12 172 ALA A CA 1
ATOM 1334 C C . ALA A 1 172 ? 1.129 4.803 15.956 1.00 95.12 172 ALA A C 1
ATOM 1336 O O . ALA A 1 172 ? 0.098 4.165 15.738 1.00 95.12 172 ALA A O 1
ATOM 1337 N N . MET A 1 173 ? 2.320 4.205 16.081 1.00 96.56 173 MET A N 1
ATOM 1338 C CA . MET A 1 173 ? 2.507 2.752 16.049 1.00 96.56 173 MET A CA 1
ATOM 1339 C C . MET A 1 173 ? 1.810 2.073 17.229 1.00 96.56 173 MET A C 1
ATOM 1341 O O . MET A 1 173 ? 1.068 1.113 17.016 1.00 96.56 173 MET A O 1
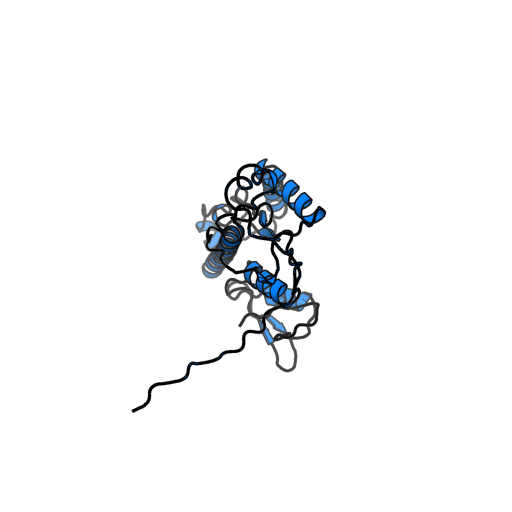ATOM 1345 N N . ASP A 1 174 ? 1.967 2.600 18.443 1.00 97.31 174 ASP A N 1
ATOM 1346 C CA . ASP A 1 174 ? 1.286 2.083 19.635 1.00 97.31 174 ASP A CA 1
ATOM 1347 C C . ASP A 1 174 ? -0.240 2.186 19.517 1.00 97.31 174 ASP A C 1
ATOM 1349 O O . ASP A 1 174 ? -0.975 1.250 19.846 1.00 97.31 174 ASP A O 1
ATOM 1353 N N . GLN A 1 175 ? -0.741 3.311 19.002 1.00 96.94 175 GLN A N 1
ATOM 1354 C CA . GLN A 1 175 ? -2.170 3.506 18.754 1.00 96.94 175 GLN A CA 1
ATOM 1355 C C . GLN A 1 175 ? -2.701 2.545 17.690 1.00 96.94 175 GLN A C 1
ATOM 1357 O O . GLN A 1 175 ? -3.769 1.959 17.884 1.00 96.94 175 GLN A O 1
ATOM 1362 N N . ALA A 1 176 ? -1.957 2.340 16.601 1.00 96.94 176 ALA A N 1
ATOM 1363 C CA . ALA A 1 176 ? -2.311 1.384 15.561 1.00 96.94 176 ALA A CA 1
ATOM 1364 C C . ALA A 1 176 ? -2.344 -0.045 16.116 1.00 96.94 176 ALA 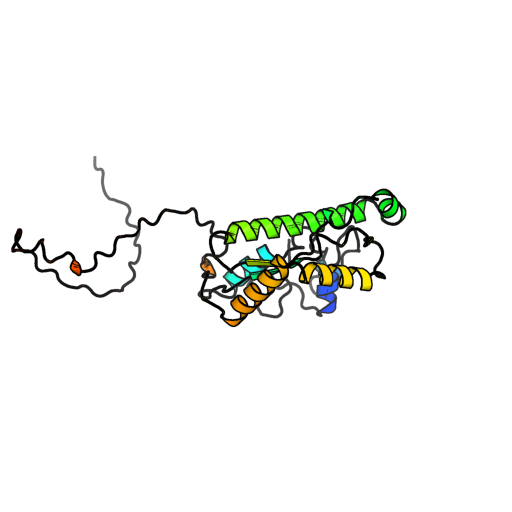A C 1
ATOM 1366 O O . ALA A 1 176 ? -3.331 -0.754 15.923 1.00 96.94 176 ALA A O 1
ATOM 1367 N N . ALA A 1 177 ? -1.315 -0.452 16.865 1.00 97.19 177 ALA A N 1
ATOM 1368 C CA . ALA A 1 177 ? -1.249 -1.763 17.502 1.00 97.19 177 ALA A CA 1
ATOM 1369 C C . ALA A 1 177 ? -2.431 -1.978 18.455 1.00 97.19 177 ALA A C 1
ATOM 1371 O O . ALA A 1 177 ? -3.124 -2.994 18.371 1.00 97.19 177 ALA A O 1
ATOM 1372 N N . LYS A 1 178 ? -2.729 -0.988 19.305 1.00 97.44 178 LYS A N 1
ATOM 1373 C CA . LYS A 1 178 ? -3.887 -1.029 20.199 1.00 97.44 178 LYS A CA 1
ATOM 1374 C C . LYS A 1 178 ? -5.195 -1.162 19.422 1.00 97.44 178 LYS A C 1
ATOM 1376 O O . LYS A 1 178 ? -5.997 -2.020 19.769 1.00 97.44 178 LYS A O 1
ATOM 1381 N N . ALA A 1 179 ? -5.404 -0.361 18.377 1.00 96.38 179 ALA A N 1
ATOM 1382 C CA . ALA A 1 179 ? -6.621 -0.399 17.566 1.00 96.38 179 ALA A CA 1
ATOM 1383 C C . ALA A 1 179 ? -6.816 -1.749 16.854 1.00 96.38 179 ALA A C 1
ATOM 1385 O O . ALA A 1 179 ? -7.945 -2.229 16.743 1.00 96.38 179 ALA A O 1
ATOM 1386 N N . ILE A 1 180 ? -5.726 -2.378 16.400 1.00 96.12 180 ILE A N 1
ATOM 1387 C CA . ILE A 1 180 ? -5.754 -3.722 15.808 1.00 96.12 180 ILE A CA 1
ATOM 1388 C C . ILE A 1 180 ? -6.168 -4.760 16.859 1.00 96.12 180 ILE A C 1
ATOM 1390 O O . ILE A 1 180 ? -7.037 -5.586 16.584 1.00 96.12 180 ILE A O 1
ATOM 1394 N N . VAL A 1 181 ? -5.576 -4.709 18.058 1.00 96.94 181 VAL A N 1
ATOM 1395 C CA . VAL A 1 181 ? -5.829 -5.681 19.135 1.00 96.94 181 VAL A CA 1
ATOM 1396 C C . VAL A 1 181 ? -7.232 -5.537 19.721 1.00 96.94 181 VAL A C 1
ATOM 1398 O O . VAL A 1 181 ? -7.901 -6.544 19.943 1.00 96.94 181 VAL A O 1
ATOM 1401 N N . THR A 1 182 ? -7.696 -4.311 19.978 1.00 95.88 182 THR A N 1
ATOM 1402 C CA . THR A 1 182 ? -9.042 -4.091 20.529 1.00 95.88 182 THR A CA 1
ATOM 1403 C C . THR A 1 182 ? -10.130 -4.383 19.503 1.00 95.88 182 THR A C 1
ATOM 1405 O O . THR A 1 182 ? -11.210 -4.827 19.884 1.00 95.88 182 THR A O 1
ATOM 1408 N N . SER A 1 183 ? -9.841 -4.163 18.214 1.00 92.94 183 SER A N 1
ATOM 1409 C CA . SER A 1 183 ? -10.740 -4.438 17.090 1.00 92.94 183 SER A CA 1
ATOM 1410 C C . SER A 1 183 ? -12.144 -3.846 17.285 1.00 92.94 183 SER A C 1
ATOM 1412 O O . SER A 1 183 ? -13.167 -4.489 17.045 1.00 92.94 183 SER A O 1
ATOM 1414 N N . GLU A 1 184 ? -12.195 -2.603 17.767 1.00 93.94 184 GLU A N 1
ATOM 1415 C CA . GLU A 1 184 ? -13.455 -1.911 18.030 1.00 93.94 184 GLU A CA 1
ATOM 1416 C C . GLU A 1 184 ? -14.306 -1.779 16.763 1.00 93.94 184 GLU A C 1
ATOM 1418 O O . GLU A 1 184 ? -13.817 -1.539 15.659 1.00 93.94 184 GLU A O 1
ATOM 1423 N N . VAL A 1 185 ? -15.619 -1.890 16.932 1.00 94.00 185 VAL A N 1
ATOM 1424 C CA . VAL A 1 185 ? -16.583 -1.720 15.848 1.00 94.00 185 VAL A CA 1
ATOM 1425 C C . VAL A 1 185 ? -16.670 -0.235 15.490 1.00 94.00 185 VAL A C 1
ATOM 1427 O O . VAL A 1 185 ? -17.242 0.543 16.250 1.00 94.00 185 VAL A O 1
ATOM 1430 N N . LYS A 1 186 ? -16.105 0.167 14.343 1.00 93.50 186 LYS A N 1
ATOM 1431 C CA . LYS A 1 186 ? -16.083 1.578 13.914 1.00 93.50 186 LYS A CA 1
ATOM 1432 C C . LYS A 1 186 ? -16.909 1.844 12.665 1.00 93.50 186 LYS A C 1
ATOM 1434 O O . LYS A 1 186 ? -17.972 2.448 12.753 1.00 93.50 186 LYS A O 1
ATOM 1439 N N . VAL A 1 187 ? -16.436 1.405 11.500 1.00 93.62 187 VAL A N 1
ATOM 1440 C CA . VAL A 1 187 ? -17.070 1.747 10.218 1.00 93.62 187 VAL A CA 1
ATOM 1441 C C . VAL A 1 187 ? -17.714 0.504 9.616 1.00 93.62 187 VAL A C 1
ATOM 1443 O O . VAL A 1 187 ? -16.983 -0.417 9.249 1.00 93.62 187 VAL A O 1
ATOM 1446 N N . PRO A 1 188 ? -19.051 0.441 9.476 1.00 94.00 188 PRO A N 1
ATOM 1447 C CA . PRO A 1 188 ? -19.695 -0.635 8.731 1.00 94.00 188 PRO A CA 1
ATOM 1448 C C . PRO A 1 188 ? -19.183 -0.664 7.288 1.00 94.00 188 PRO A C 1
ATOM 1450 O O . PRO A 1 188 ? -19.021 0.388 6.665 1.00 94.00 188 PRO A O 1
ATOM 1453 N N . THR A 1 189 ? -18.937 -1.852 6.736 1.00 92.56 189 THR A N 1
ATOM 1454 C CA . THR A 1 189 ? -18.339 -1.999 5.397 1.00 92.56 189 THR A CA 1
ATOM 1455 C C . THR A 1 189 ? -19.175 -1.357 4.292 1.00 92.56 189 THR A C 1
ATOM 1457 O O . THR A 1 189 ? -18.630 -0.853 3.312 1.00 92.56 189 THR A O 1
ATOM 1460 N N . GLU A 1 190 ? -20.490 -1.287 4.479 1.00 88.38 190 GLU A N 1
ATOM 1461 C CA . GLU A 1 190 ? -21.429 -0.612 3.582 1.00 88.38 190 GLU A CA 1
ATOM 1462 C C . GLU A 1 190 ? -21.141 0.888 3.437 1.00 88.38 190 GLU A C 1
ATOM 1464 O O . GLU A 1 190 ? -21.261 1.429 2.334 1.00 88.38 190 GLU A O 1
ATOM 1469 N N . HIS A 1 191 ? -20.707 1.540 4.518 1.00 86.62 191 HIS A N 1
ATOM 1470 C CA . HIS A 1 191 ? -20.456 2.981 4.583 1.00 86.62 191 HIS A CA 1
ATOM 1471 C C . HIS A 1 191 ? -19.063 3.392 4.094 1.00 86.62 191 HIS A C 1
ATOM 1473 O O . HIS A 1 191 ? -18.780 4.582 3.948 1.00 86.62 191 HIS A O 1
ATOM 1479 N N . ILE A 1 192 ? -18.189 2.432 3.783 1.00 84.62 192 ILE A N 1
ATOM 1480 C CA . ILE A 1 192 ? -16.883 2.718 3.188 1.00 84.62 192 ILE A CA 1
ATOM 1481 C C . ILE A 1 192 ? -17.084 3.398 1.825 1.00 84.62 192 ILE A C 1
ATOM 1483 O O . ILE A 1 192 ? -17.808 2.897 0.959 1.00 84.62 192 ILE A O 1
ATOM 1487 N N . GLY A 1 193 ? -16.432 4.549 1.638 1.00 70.50 193 GLY A N 1
ATOM 1488 C CA . GLY A 1 193 ? -16.509 5.362 0.423 1.00 70.50 193 GLY A CA 1
ATOM 1489 C C . GLY A 1 193 ? -17.710 6.310 0.359 1.00 70.50 193 GLY A C 1
ATOM 1490 O O . GLY A 1 193 ? -17.825 7.053 -0.613 1.00 70.50 193 GLY A O 1
ATOM 1491 N N . MET A 1 194 ? -18.591 6.326 1.368 1.00 63.09 194 MET A N 1
ATOM 1492 C CA . MET A 1 194 ? -19.609 7.370 1.486 1.00 63.09 194 MET A CA 1
ATOM 1493 C C . MET A 1 194 ? -18.975 8.600 2.135 1.00 63.09 194 MET A C 1
ATOM 1495 O O . MET A 1 194 ? -18.502 8.537 3.269 1.00 63.09 194 MET A O 1
ATOM 1499 N N . GLN A 1 195 ? -18.945 9.729 1.425 1.00 49.16 195 GLN A N 1
ATOM 1500 C CA . GLN A 1 195 ? -18.647 11.005 2.066 1.00 49.16 195 GLN A CA 1
ATOM 1501 C C . GLN A 1 195 ? -19.811 11.314 3.006 1.00 49.16 195 GLN A C 1
ATOM 1503 O O . GLN A 1 195 ? -20.903 11.664 2.557 1.00 49.16 195 GLN A O 1
ATOM 1508 N N . TYR A 1 196 ? -19.600 11.167 4.313 1.00 40.06 196 TYR A N 1
ATOM 1509 C CA . TYR A 1 196 ? -20.495 11.778 5.281 1.00 40.06 196 TYR A CA 1
ATOM 1510 C C . TYR A 1 196 ? -20.336 13.291 5.138 1.00 40.06 196 TYR A C 1
ATOM 1512 O O . TYR A 1 196 ? -19.486 13.906 5.777 1.00 40.06 196 TYR A O 1
ATOM 1520 N N . THR A 1 197 ? -21.163 13.908 4.295 1.00 34.06 197 THR A N 1
ATOM 1521 C CA . THR A 1 197 ? -21.574 15.282 4.571 1.00 34.06 197 THR A CA 1
ATOM 1522 C C . THR A 1 197 ? -22.161 15.217 5.970 1.00 34.06 197 THR A C 1
ATOM 1524 O O . THR A 1 197 ? -23.080 14.429 6.204 1.00 34.06 197 THR A O 1
ATOM 1527 N N . THR A 1 198 ? -21.599 15.956 6.918 1.00 33.66 198 THR A N 1
ATOM 1528 C CA . THR A 1 198 ? -22.200 16.176 8.230 1.00 33.66 198 THR A CA 1
ATOM 1529 C C . THR A 1 198 ? -23.566 16.823 8.016 1.00 33.66 198 THR A C 1
ATOM 1531 O O . THR A 1 198 ? -23.732 18.035 8.089 1.00 33.66 198 THR A O 1
ATOM 1534 N N . LEU A 1 199 ? -24.586 16.012 7.737 1.00 32.75 199 LEU A N 1
ATOM 1535 C CA . LEU A 1 199 ? -25.927 16.336 8.165 1.00 32.75 199 LEU A CA 1
ATOM 1536 C C . LEU A 1 199 ? -25.813 16.329 9.676 1.00 32.75 199 LEU A C 1
ATOM 1538 O O . LEU A 1 199 ? -25.617 15.278 10.285 1.00 32.75 199 LEU A O 1
ATOM 1542 N N . ASN A 1 200 ? -25.839 17.527 10.254 1.00 30.09 200 ASN A N 1
ATOM 1543 C CA . ASN A 1 200 ? -26.151 17.715 11.653 1.00 30.09 200 ASN A CA 1
ATOM 1544 C C . ASN A 1 200 ? -27.413 16.897 11.922 1.00 30.09 200 ASN A C 1
ATOM 1546 O O . ASN A 1 200 ? -28.529 17.350 11.670 1.00 30.09 200 ASN A O 1
ATOM 1550 N N . VAL A 1 201 ? -27.234 15.670 12.406 1.00 33.72 201 VAL A N 1
ATOM 1551 C CA . VAL A 1 201 ? -28.260 14.997 13.172 1.00 33.72 201 VAL A CA 1
ATOM 1552 C C . VAL A 1 201 ? -28.362 15.879 14.397 1.00 33.72 201 VAL A C 1
ATOM 1554 O O . VAL A 1 201 ? -27.559 15.782 15.325 1.00 33.72 201 VAL A O 1
ATOM 1557 N N . VAL A 1 202 ? -29.294 16.831 14.335 1.00 32.84 202 VAL A N 1
ATOM 1558 C CA . VAL A 1 202 ? -29.877 17.438 15.519 1.00 32.84 202 VAL A CA 1
ATOM 1559 C C . VAL A 1 202 ? -30.116 16.256 16.438 1.00 32.84 202 VAL A C 1
ATOM 1561 O O . VAL A 1 202 ? -30.865 15.345 16.075 1.00 32.84 202 VAL A O 1
ATOM 1564 N N . ARG A 1 203 ? -29.375 16.201 17.551 1.00 32.41 203 ARG A N 1
ATOM 1565 C CA . ARG A 1 203 ? -29.675 15.277 18.637 1.00 32.41 203 ARG A CA 1
ATOM 1566 C C . ARG A 1 203 ? -31.175 15.411 18.842 1.00 32.41 203 ARG A C 1
ATOM 1568 O O . ARG A 1 203 ? -31.639 16.468 19.254 1.00 32.41 203 ARG A O 1
ATOM 1575 N N . ALA A 1 204 ? -31.932 14.382 18.476 1.00 34.62 204 ALA A N 1
ATOM 1576 C CA . ALA A 1 204 ? -33.262 14.241 19.015 1.00 34.62 204 ALA A CA 1
ATOM 1577 C C . ALA A 1 204 ? -33.006 14.077 20.506 1.00 34.62 204 ALA A C 1
ATOM 1579 O O . ALA A 1 204 ? -32.488 13.043 20.934 1.00 34.62 204 ALA A O 1
ATOM 1580 N N . ASP A 1 205 ? -33.215 15.161 21.249 1.00 31.92 205 ASP A N 1
ATOM 1581 C CA . ASP A 1 205 ? -33.142 15.158 22.692 1.00 31.92 205 ASP A CA 1
ATOM 1582 C C . ASP A 1 205 ? -34.001 13.992 23.164 1.00 31.92 205 ASP A C 1
ATOM 1584 O O . ASP A 1 205 ? -35.223 13.960 23.001 1.00 31.92 205 ASP A O 1
ATOM 1588 N N . ILE A 1 206 ? -33.328 12.977 23.694 1.00 38.97 206 ILE A N 1
ATOM 1589 C CA . ILE A 1 206 ? -33.982 11.935 24.457 1.00 38.97 206 ILE A CA 1
ATOM 1590 C C . ILE A 1 206 ? -34.476 12.668 25.697 1.00 38.97 206 ILE A C 1
ATOM 1592 O O . ILE A 1 206 ? -33.716 12.890 26.637 1.00 38.97 206 ILE A O 1
ATOM 1596 N N . CYS A 1 207 ? -35.740 13.096 25.676 1.00 32.62 207 CYS A N 1
ATOM 1597 C CA . CYS A 1 207 ? -36.453 13.523 26.868 1.00 32.62 207 CYS A CA 1
ATOM 1598 C C . CYS A 1 207 ? -36.427 12.357 27.859 1.00 32.62 207 CYS A C 1
ATOM 1600 O O . CYS A 1 207 ? -37.267 11.460 27.831 1.00 32.62 207 CYS A O 1
ATOM 1602 N N . THR A 1 208 ? -35.438 12.351 28.746 1.00 36.91 208 THR A N 1
ATOM 1603 C CA . THR A 1 208 ? -35.452 11.520 29.941 1.00 36.91 208 THR A CA 1
ATOM 1604 C C . THR A 1 208 ? -36.672 11.899 30.776 1.00 36.91 208 THR A C 1
ATOM 1606 O O . THR A 1 208 ? -36.887 13.076 31.069 1.00 36.91 208 THR A O 1
ATOM 1609 N N . CYS A 1 209 ? -37.450 10.896 31.196 1.00 37.00 209 CYS A N 1
ATOM 1610 C CA . CYS A 1 209 ? -38.677 11.006 32.001 1.00 37.00 209 CYS A CA 1
ATOM 1611 C C . CYS A 1 209 ? -38.559 11.785 33.333 1.00 37.00 209 CYS A C 1
ATOM 1613 O O . CYS A 1 209 ? -39.544 11.891 34.058 1.00 37.00 209 CYS A O 1
ATOM 1615 N N . ALA A 1 210 ? -37.404 12.360 33.670 1.00 38.59 210 ALA A N 1
ATOM 1616 C CA . ALA A 1 210 ? -37.203 13.166 34.872 1.00 38.59 210 ALA A CA 1
ATOM 1617 C C . ALA A 1 210 ? -37.824 14.580 34.795 1.00 38.59 210 ALA A C 1
ATOM 1619 O O . ALA A 1 210 ? -38.014 15.207 35.831 1.00 38.59 210 ALA A O 1
ATOM 1620 N N . GLN A 1 211 ? -38.196 15.078 33.606 1.00 43.22 211 GLN A N 1
ATOM 1621 C CA . GLN A 1 211 ? -38.838 16.399 33.444 1.00 43.22 211 GLN A CA 1
ATOM 1622 C C . GLN A 1 211 ? -40.376 16.358 33.318 1.00 43.22 211 GLN A C 1
ATOM 1624 O O . GLN A 1 211 ? -41.022 17.395 33.197 1.00 43.22 211 GLN A O 1
ATOM 1629 N N . MET A 1 212 ? -41.007 15.183 33.431 1.00 38.66 212 MET A N 1
ATOM 1630 C CA . MET A 1 212 ? -42.472 15.032 33.358 1.00 38.66 212 MET A CA 1
ATOM 1631 C C . MET A 1 212 ? -43.217 15.275 34.688 1.00 38.66 212 MET A C 1
ATOM 1633 O O . MET A 1 212 ? -44.422 15.044 34.773 1.00 38.66 212 MET A O 1
ATOM 1637 N N . GLY A 1 213 ? -42.535 15.772 35.726 1.00 41.25 213 GLY A N 1
ATOM 1638 C CA . GLY A 1 213 ? -43.158 16.130 37.007 1.00 41.25 213 GLY A CA 1
ATOM 1639 C C . GLY A 1 213 ? -43.965 17.436 36.983 1.00 41.25 213 GLY A C 1
ATOM 1640 O O . GLY A 1 213 ? -44.830 17.624 37.832 1.00 41.25 213 GLY A O 1
ATOM 1641 N N . GLN A 1 214 ? -43.728 18.322 36.008 1.00 44.03 214 GLN A N 1
ATOM 1642 C CA . GLN A 1 214 ? -44.363 19.650 35.957 1.00 44.03 214 GLN A CA 1
ATOM 1643 C C . GLN A 1 214 ? -45.506 19.786 34.939 1.00 44.03 214 GLN A C 1
ATOM 1645 O O . GLN A 1 214 ? -46.271 20.738 35.029 1.00 44.03 214 GLN A O 1
ATOM 1650 N N . PHE A 1 215 ? -45.695 18.829 34.024 1.00 38.06 215 PHE A N 1
ATOM 1651 C CA . PHE A 1 215 ? -46.757 18.898 33.001 1.00 38.06 215 PHE A CA 1
ATOM 1652 C C . PHE A 1 215 ? -48.074 18.202 33.398 1.00 38.06 215 PHE A C 1
ATOM 1654 O O . PHE A 1 215 ? -49.083 18.330 32.706 1.00 38.06 215 PHE A O 1
ATOM 1661 N N . ARG A 1 216 ? -48.101 17.476 34.526 1.00 40.53 216 ARG A N 1
ATOM 1662 C CA . ARG A 1 216 ? -49.281 16.719 34.991 1.00 40.53 216 ARG A CA 1
ATOM 1663 C C . ARG A 1 216 ? -50.368 17.563 35.668 1.00 40.53 216 ARG A C 1
ATOM 1665 O O . ARG A 1 216 ? -51.437 17.027 35.940 1.00 40.53 216 ARG A O 1
ATOM 1672 N N . SER A 1 217 ? -50.133 18.850 35.921 1.00 44.62 217 SER A N 1
ATOM 1673 C CA . SER A 1 217 ? -51.132 19.755 36.510 1.00 44.62 217 SER A CA 1
ATOM 1674 C C . SER A 1 217 ? -51.999 20.485 35.479 1.00 44.62 217 SER A C 1
ATOM 1676 O O . SER A 1 217 ? -52.947 21.155 35.879 1.00 44.62 217 SER A O 1
ATOM 1678 N N . GLN A 1 218 ? -51.712 20.363 34.173 1.00 47.22 218 GLN A N 1
ATOM 1679 C CA . GLN A 1 218 ? -52.353 21.203 33.151 1.00 47.22 218 GLN A CA 1
ATOM 1680 C C . GLN A 1 218 ? -53.267 20.483 32.147 1.00 47.22 218 GLN A C 1
ATOM 1682 O O . GLN A 1 218 ? -54.117 21.150 31.570 1.00 47.22 218 GLN A O 1
ATOM 1687 N N . PHE A 1 219 ? -53.195 19.155 31.970 1.00 39.62 219 PHE A N 1
ATOM 1688 C CA . PHE A 1 219 ? -54.095 18.435 31.047 1.00 39.62 219 PHE A CA 1
ATOM 1689 C C . PHE A 1 219 ? -54.379 16.987 31.513 1.00 39.62 219 PHE A C 1
ATOM 1691 O O . PHE A 1 219 ? -53.514 16.124 31.365 1.00 39.62 219 PHE A O 1
ATOM 1698 N N . PRO A 1 220 ? -55.573 16.666 32.056 1.00 38.44 220 PRO A N 1
ATOM 1699 C CA . PRO A 1 220 ? -55.852 15.351 32.648 1.00 38.44 220 PRO A CA 1
ATOM 1700 C C . PRO A 1 220 ? -56.328 14.263 31.663 1.00 38.44 220 PRO A C 1
ATOM 1702 O O . PRO A 1 220 ? -56.798 13.216 32.101 1.00 38.44 220 PRO A O 1
ATOM 1705 N N . ALA A 1 221 ? -56.200 14.443 30.345 1.00 41.84 221 ALA A N 1
ATOM 1706 C CA . ALA A 1 221 ? -56.720 13.478 29.370 1.00 41.84 221 ALA A CA 1
ATOM 1707 C C . ALA A 1 221 ? -55.744 13.196 28.219 1.00 41.84 221 ALA A C 1
ATOM 1709 O O . ALA A 1 221 ? -55.976 13.607 27.091 1.00 41.84 221 ALA A O 1
ATOM 1710 N N . MET A 1 222 ? -54.664 12.457 28.486 1.00 34.53 222 MET A N 1
ATOM 1711 C CA . MET A 1 222 ? -53.943 11.702 27.452 1.00 34.53 222 MET A CA 1
ATOM 1712 C C . MET A 1 222 ? -53.240 10.498 28.089 1.00 34.53 222 MET A C 1
ATOM 1714 O O . MET A 1 222 ? -52.224 10.622 28.771 1.00 34.53 222 MET A O 1
ATOM 1718 N N . ALA A 1 223 ? -53.811 9.310 27.887 1.00 36.06 223 ALA A N 1
ATOM 1719 C CA . ALA A 1 223 ? -53.184 8.045 28.243 1.00 36.06 223 ALA A CA 1
ATOM 1720 C C . ALA A 1 223 ? -52.141 7.681 27.173 1.00 36.06 223 ALA A C 1
ATOM 1722 O O . ALA A 1 223 ? -52.483 7.460 26.012 1.00 36.06 223 ALA A O 1
ATOM 1723 N N . CYS A 1 224 ? -50.869 7.612 27.563 1.00 31.69 224 CYS A N 1
ATOM 1724 C CA . CYS A 1 224 ? -49.778 7.204 26.683 1.00 31.69 224 CYS A CA 1
ATOM 1725 C C . CYS A 1 224 ? -49.692 5.666 26.666 1.00 31.69 224 CYS A C 1
ATOM 1727 O O . CYS A 1 224 ? -49.374 5.055 27.686 1.00 31.69 224 CYS A O 1
ATOM 1729 N N . ARG A 1 225 ? -50.003 5.021 25.531 1.00 33.03 225 ARG A N 1
ATOM 1730 C CA . ARG A 1 225 ? -49.680 3.598 25.313 1.00 33.03 225 ARG A CA 1
ATOM 1731 C C . ARG A 1 225 ? -48.217 3.484 24.895 1.00 33.03 225 ARG A C 1
ATOM 1733 O O . ARG A 1 225 ? -47.807 4.111 23.923 1.00 33.03 225 ARG A O 1
ATOM 1740 N N . SER A 1 226 ? -47.457 2.641 25.586 1.00 33.03 226 SER A N 1
ATOM 1741 C CA . SER A 1 226 ? -46.131 2.208 25.148 1.00 33.03 226 SER A CA 1
ATOM 1742 C C . SER A 1 226 ? -46.245 1.393 23.852 1.00 33.03 226 SER A C 1
ATOM 1744 O O . SER A 1 226 ? -47.060 0.474 23.754 1.00 33.03 226 SER A O 1
ATOM 1746 N N . ARG A 1 227 ? -45.431 1.714 22.841 1.00 33.06 227 ARG A N 1
ATOM 1747 C CA . ARG A 1 227 ? -45.164 0.814 21.709 1.00 33.06 227 ARG A CA 1
ATOM 1748 C C . ARG A 1 227 ? -43.707 0.371 21.753 1.00 33.06 227 ARG A C 1
ATOM 1750 O O . ARG A 1 227 ? -42.805 1.198 21.831 1.00 33.06 227 ARG A O 1
ATOM 1757 N N . SER A 1 228 ? -43.524 -0.943 21.723 1.00 30.84 228 SER A N 1
ATOM 1758 C CA . SER A 1 228 ? -42.269 -1.664 21.506 1.00 30.84 228 SER A CA 1
ATOM 1759 C C . SER A 1 228 ? -41.789 -1.550 20.045 1.00 30.84 228 SER A C 1
ATOM 1761 O O . SER A 1 228 ? -42.598 -1.225 19.171 1.00 30.84 228 SER A O 1
ATOM 1763 N N . PRO A 1 229 ? -40.499 -1.817 19.759 1.00 40.91 229 PRO A N 1
ATOM 1764 C CA . PRO A 1 229 ? -39.906 -1.599 18.442 1.00 40.91 229 PRO A CA 1
ATOM 1765 C C . PRO A 1 229 ? -39.987 -2.829 17.516 1.00 40.91 229 PRO A C 1
ATOM 1767 O O . PRO A 1 229 ? -39.973 -3.963 17.983 1.00 40.91 229 PRO A O 1
ATOM 1770 N N . MET A 1 230 ? -39.938 -2.537 16.209 1.00 33.47 230 MET A N 1
ATOM 1771 C CA . MET A 1 230 ? -39.656 -3.396 15.040 1.00 33.47 230 MET A CA 1
ATOM 1772 C C . MET A 1 230 ? -40.829 -4.014 14.257 1.00 33.47 230 MET A C 1
ATOM 1774 O O . MET A 1 230 ? -41.377 -5.037 14.639 1.00 33.47 230 MET A O 1
ATOM 1778 N N . GLU A 1 231 ? -41.079 -3.448 13.067 1.00 28.83 231 GLU A N 1
ATOM 1779 C CA . GLU A 1 231 ? -41.162 -4.181 11.789 1.00 28.83 231 GLU A CA 1
ATOM 1780 C C . GLU A 1 231 ? -40.777 -3.239 10.616 1.00 28.83 231 GLU A C 1
ATOM 1782 O O . GLU A 1 231 ? -41.041 -2.034 10.697 1.00 28.83 231 GLU A O 1
ATOM 1787 N N . PRO A 1 232 ? -40.124 -3.734 9.543 1.00 30.70 232 PRO A N 1
ATOM 1788 C CA . PRO A 1 232 ? -39.676 -2.914 8.418 1.00 30.70 232 PRO A CA 1
ATOM 1789 C C . PRO A 1 232 ? -40.823 -2.585 7.448 1.00 30.70 232 PRO A C 1
ATOM 1791 O O . PRO A 1 232 ? -41.529 -3.464 6.959 1.00 30.70 232 PRO A O 1
ATOM 1794 N N . VAL A 1 233 ? -40.980 -1.301 7.119 1.00 31.97 233 VAL A N 1
ATOM 1795 C CA . VAL A 1 233 ? -41.970 -0.823 6.143 1.00 31.97 233 VAL A CA 1
ATOM 1796 C C . VAL A 1 233 ? -41.508 -1.163 4.722 1.00 31.97 233 VAL A C 1
ATOM 1798 O O . VAL A 1 233 ? -40.518 -0.623 4.232 1.00 31.97 233 VAL A O 1
ATOM 1801 N N . GLN A 1 234 ? -42.253 -2.034 4.034 1.00 30.03 234 GLN A N 1
ATOM 1802 C CA . GLN A 1 234 ? -42.161 -2.208 2.581 1.00 30.03 234 GLN A CA 1
ATOM 1803 C C . GLN A 1 234 ? -42.625 -0.927 1.866 1.00 30.03 234 GLN A C 1
ATOM 1805 O O . GLN A 1 234 ? -43.793 -0.544 1.954 1.00 30.03 234 GLN A O 1
ATOM 1810 N N . LEU A 1 235 ? -41.730 -0.289 1.109 1.00 28.91 235 LEU A N 1
ATOM 1811 C CA . LEU A 1 235 ? -42.064 0.813 0.203 1.00 28.91 235 LEU A CA 1
ATOM 1812 C C . LEU A 1 235 ? -42.821 0.272 -1.020 1.00 28.91 235 LEU A C 1
ATOM 1814 O O . LEU A 1 235 ? -42.238 -0.342 -1.911 1.00 28.91 235 LEU A O 1
ATOM 1818 N N . ARG A 1 236 ? -44.135 0.509 -1.061 1.00 29.31 236 ARG A N 1
ATOM 1819 C CA . ARG A 1 236 ? -45.001 0.261 -2.220 1.00 29.31 236 ARG A CA 1
ATOM 1820 C C . ARG A 1 236 ? -45.234 1.603 -2.928 1.00 29.31 236 ARG A C 1
ATOM 1822 O O . ARG A 1 236 ? -45.859 2.492 -2.357 1.00 29.31 236 ARG A O 1
ATOM 1829 N N . LEU A 1 237 ? -44.698 1.765 -4.139 1.00 33.66 237 LEU A N 1
ATOM 1830 C CA . LEU A 1 237 ? -44.931 2.939 -4.988 1.00 33.66 237 LEU A CA 1
ATOM 1831 C C . LEU A 1 237 ? -46.408 2.988 -5.408 1.00 33.66 237 LEU A C 1
ATOM 1833 O O . LEU A 1 237 ? -46.879 2.088 -6.099 1.00 33.66 237 LEU A O 1
ATOM 1837 N N . TRP A 1 238 ? -47.116 4.049 -5.019 1.00 32.47 238 TRP A N 1
ATOM 1838 C CA . TRP A 1 238 ? -48.421 4.413 -5.570 1.00 32.47 238 TRP A CA 1
ATOM 1839 C C . TRP A 1 238 ? -48.329 5.822 -6.157 1.00 32.47 238 TRP A C 1
ATOM 1841 O O . TRP A 1 238 ? -48.188 6.801 -5.428 1.00 32.47 238 TRP A O 1
ATOM 1851 N N . GLY A 1 239 ? -48.389 5.903 -7.487 1.00 33.41 239 GLY A N 1
ATOM 1852 C CA . GLY A 1 239 ? -48.673 7.133 -8.220 1.00 33.41 239 GLY A CA 1
ATOM 1853 C C . GLY A 1 239 ? -50.181 7.401 -8.222 1.00 33.41 239 GLY A C 1
ATOM 1854 O O . GLY A 1 239 ? -50.988 6.491 -8.389 1.00 33.41 239 GLY A O 1
ATOM 1855 N N . THR A 1 240 ? -50.517 8.660 -7.976 1.00 40.81 240 THR A N 1
ATOM 1856 C CA . THR A 1 240 ? -51.820 9.288 -7.698 1.00 40.81 240 THR A CA 1
ATOM 1857 C C . THR A 1 240 ? -52.933 9.107 -8.746 1.00 40.81 240 THR A C 1
ATOM 1859 O O . THR A 1 240 ? -52.634 9.076 -9.941 1.00 40.81 240 THR A O 1
ATOM 1862 N N . PRO A 1 241 ? -54.222 9.158 -8.341 1.00 40.00 241 PRO A N 1
ATOM 1863 C CA . PRO A 1 241 ? -55.358 9.322 -9.246 1.00 40.00 241 PRO A CA 1
ATOM 1864 C C . PRO A 1 241 ? -55.817 10.791 -9.394 1.00 40.00 241 PRO A C 1
ATOM 1866 O O . PRO A 1 241 ? -55.966 11.497 -8.401 1.00 40.00 241 PRO A O 1
ATOM 1869 N N . GLY A 1 242 ? -56.176 11.185 -10.624 1.00 33.69 242 GLY A N 1
ATOM 1870 C CA . GLY A 1 242 ? -57.352 12.032 -10.882 1.00 33.69 242 GLY A CA 1
ATOM 1871 C C . GLY A 1 242 ? -57.143 13.452 -11.433 1.00 33.69 242 GLY A C 1
ATOM 1872 O O . GLY A 1 242 ? -56.871 14.378 -10.681 1.00 33.69 242 GLY A O 1
ATOM 1873 N N . ALA A 1 243 ? -57.476 13.642 -12.715 1.00 33.81 243 ALA A N 1
ATOM 1874 C CA . ALA A 1 243 ? -58.187 14.827 -13.203 1.00 33.81 243 ALA A CA 1
ATOM 1875 C C . ALA A 1 243 ? -59.137 14.396 -14.338 1.00 33.81 243 ALA A C 1
ATOM 1877 O O . ALA A 1 243 ? -58.696 13.872 -15.358 1.00 33.81 243 ALA A O 1
ATOM 1878 N N . LYS A 1 244 ? -60.447 14.552 -14.114 1.00 42.34 244 LYS A N 1
ATOM 1879 C CA . LYS A 1 244 ? -61.509 14.450 -15.124 1.00 42.34 244 LYS A CA 1
ATOM 1880 C C . LYS A 1 244 ? -61.855 15.865 -15.588 1.00 42.34 244 LYS A C 1
ATOM 1882 O O . LYS A 1 244 ? -62.193 16.674 -14.729 1.00 42.34 244 LYS A O 1
ATOM 1887 N N . THR A 1 245 ? -61.819 16.102 -16.895 1.00 48.97 245 THR A N 1
ATOM 1888 C CA . THR A 1 245 ? -62.963 16.433 -17.776 1.00 48.97 245 THR A CA 1
ATOM 1889 C C . THR A 1 245 ? -62.486 16.322 -19.208 1.00 48.97 245 THR A C 1
ATOM 1891 O O . THR A 1 245 ? -61.390 16.862 -19.475 1.00 48.97 245 THR A O 1
#

Radius of gyration: 27.32 Å; chains: 1; bounding box: 87×41×60 Å

Foldseek 3Di:
DDADADPDDDPDDNPDDDDPVLVVCLQDQAPQPHHWRWDDDVVIDTHHHPQPLCLQVVVVVLVVCLVPPAQAFQLADEAEEPAAVVQQPPVPPPVCVVPGPPSNVVSVNVSRVSNVVVLVVVCVQCVVFPLHYAYHHQHHQNNPVDPPDPVCVVSSVVSSVVSCPDPVNVVSVVSNVVSVVVVDGTGRSNCRPPRPPPPPPPPPPPPDPPPVPPVCVPDPDDDDDDDDDDDDDDDDDDDDDDDDD

Sequence (245 aa):
MPIAFRSYPAGALEGPKCAIWETLCATMAHPALFKPFEIDGPPKWSFTGADLGCNNPLRHVLTEVKKVYSNRHVATVLSLGTGHINTIQVVNTYWLQQFLPAAVIAAMRSIAANTEGVAQEIARQFSSTKDIYFRLNVDQGLQSVGVEKWEQLAEVAAHTRAYMRLAEVDQAMDQAAKAIVTSEVKVPTEHIGMQYTTLNVVRADICTCAQMGQFRSQFPAMACRSRSPMEPVQLRLWGTPGAKT

pLDDT: mean 72.95, std 23.06, range [28.83, 97.44]

Organism: Thanatephorus cucumeris (strain AG1-IB / isolate 7/3/14) (NCBI:txid1108050)

InterPro domains:
  IPR016035 Acyl transferase/acyl hydrolase/lysophospholipase [SSF52151] (2-167)